Protein AF-A0A3D3ST29-F1 (afdb_monomer)

Radius of gyration: 18.79 Å; Cα contacts (8 Å, |Δi|>4): 572; chains: 1; bounding box: 43×57×50 Å

Mean predicted aligned error: 3.45 Å

Secondary structure (DSSP, 8-state):
-HHHHHHHHHHHHHHHH-HHHH--GGGSPPPPSSPEEEEEESTTHHHHHHHHHHHS-TTS-EEEEEEEETT-----SSSEEEEE-SSS--HHHHHHHHHHHHHHHT--TTSEEEEEEETTHHHHT--BPTT--HHHHHHHHHHHHHHT--HHHHHHHHHHHBSSTTTHHHHH-SS-EEEEEE--STT--GGGGGG-TTS-----HHHHHHHHHHTT----HHHHHHHHHHHTTSSPPPPPTT-GGGTTEEEEEEE-HHHHHHHHTT-

Nearest PDB structures (foldseek):
  1x3l-assembly1_A  TM=8.985E-01  e=1.312E-27  Pyrococcus horikoshii OT3
  2b8n-assembly2_B  TM=9.178E-01  e=7.542E-25  Thermotoga maritima MSB8
  7lrn-assembly1_A  TM=6.036E-01  e=3.091E-02  Acinetobacter baumannii
  6k2l-assembly1_B  TM=5.809E-01  e=6.093E-02  Aeromonas hydrophila
  6k2l-assembly1_A  TM=5.834E-01  e=1.277E-01  Aeromonas hydrophila

Sequence (267 aa):
MYEGLLNQAYKAAIAAADPLQCLGPQHLPARPKGRTLVVGAGKAAASMALAVERLWPKDAPLEGLVITRYAHGLPLTRLQCMEAGHPVPDEAGQKAAQTIAQRVAELTPDDQLLVLVSGGGSSLLTLPAPGLSMDDLRAVTQQLLRSGAPIQDMNIVRRHLSRLQGGQLALMSKAPVRTLVISDVVGDQACDIASGPCDPDPSSFEDARAVLARWNVEPPRAVAERLELGCKGAIAETPKPGDPRLAHATTLMLATAKASLDEACRI

Structure (mmCIF, N/CA/C/O backbone):
data_AF-A0A3D3ST29-F1
#
_entry.id   AF-A0A3D3ST29-F1
#
loop_
_atom_site.group_PDB
_atom_site.id
_atom_site.type_symbol
_atom_site.label_atom_id
_atom_site.label_alt_id
_atom_site.label_comp_id
_atom_site.label_asym_id
_atom_site.label_entity_id
_atom_site.label_seq_id
_atom_site.pdbx_PDB_ins_code
_atom_site.Cartn_x
_atom_site.Cartn_y
_atom_site.Cartn_z
_atom_site.occupancy
_atom_site.B_iso_or_equiv
_atom_site.auth_seq_id
_atom_site.auth_comp_id
_atom_site.auth_asym_id
_atom_site.auth_atom_id
_atom_site.pdbx_PDB_model_num
ATOM 1 N N . MET A 1 1 ? -18.592 39.917 4.896 1.00 66.50 1 MET A N 1
ATOM 2 C CA . MET A 1 1 ? -19.721 38.986 4.659 1.00 66.50 1 MET A CA 1
ATOM 3 C C . MET A 1 1 ? -19.251 37.729 3.924 1.00 66.50 1 MET A C 1
ATOM 5 O O . MET A 1 1 ? -19.423 36.653 4.473 1.00 66.50 1 MET A O 1
ATOM 9 N N . 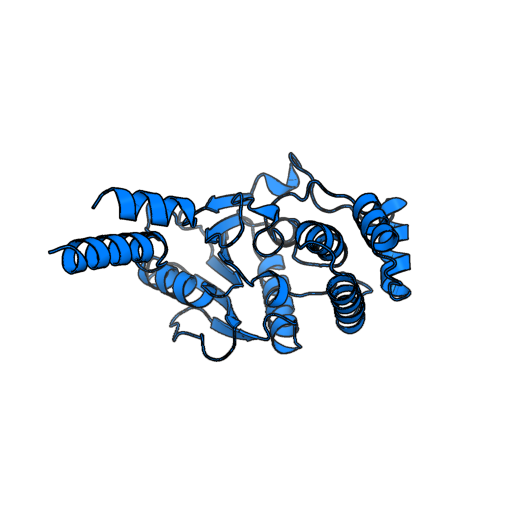TYR A 1 2 ? -18.565 37.844 2.779 1.00 84.81 2 TYR A N 1
ATOM 10 C CA . TYR A 1 2 ? -18.046 36.685 2.024 1.00 84.81 2 TYR A CA 1
ATOM 11 C C . TYR A 1 2 ? -16.935 35.885 2.724 1.00 84.81 2 TYR A C 1
ATOM 13 O O . TYR A 1 2 ? -16.873 34.672 2.578 1.00 84.81 2 TYR A O 1
ATOM 21 N N . GLU A 1 3 ? -16.093 36.531 3.534 1.00 92.50 3 GLU A N 1
ATOM 22 C CA . GLU A 1 3 ? -15.009 35.850 4.260 1.00 92.50 3 GLU A CA 1
ATOM 23 C C . GLU A 1 3 ? -15.516 34.776 5.239 1.00 92.50 3 GLU A C 1
ATOM 25 O O . GLU A 1 3 ? -14.921 33.708 5.352 1.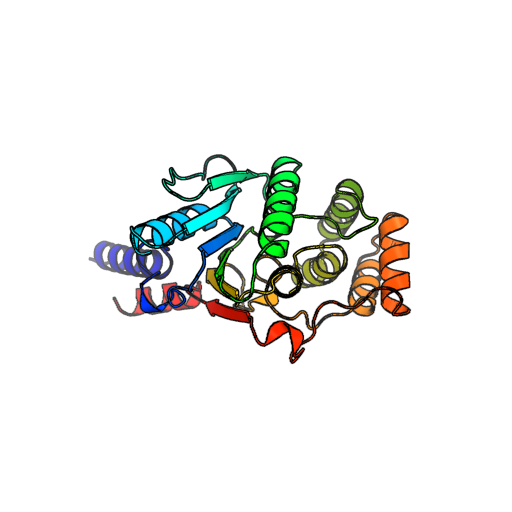00 92.50 3 GLU A O 1
ATOM 30 N N . GLY A 1 4 ? -16.638 35.028 5.923 1.00 93.94 4 GLY A N 1
ATOM 31 C CA . GLY A 1 4 ? -17.236 34.056 6.843 1.00 93.94 4 GLY A CA 1
ATOM 32 C C . GLY A 1 4 ? -17.722 32.806 6.113 1.00 93.94 4 GLY A C 1
ATOM 33 O O . GLY A 1 4 ? -17.415 31.694 6.538 1.00 93.94 4 GLY A O 1
ATOM 34 N N . LEU A 1 5 ? -18.401 33.007 4.980 1.00 93.94 5 LEU A N 1
ATOM 35 C CA . LEU A 1 5 ? -18.879 31.935 4.109 1.00 93.94 5 LEU A CA 1
ATOM 36 C C . LEU A 1 5 ? -17.716 31.090 3.567 1.00 93.94 5 LEU A C 1
ATOM 38 O O . LEU A 1 5 ? -17.711 29.873 3.723 1.00 93.94 5 LEU A O 1
ATOM 42 N N . LEU A 1 6 ? -16.682 31.734 3.013 1.00 95.25 6 LEU A N 1
ATOM 43 C CA . LEU A 1 6 ? -15.506 31.039 2.474 1.00 95.25 6 LEU A CA 1
ATOM 44 C C . LEU A 1 6 ? -14.754 30.246 3.550 1.00 95.25 6 LEU A C 1
ATOM 46 O O . LEU A 1 6 ? -14.337 29.117 3.305 1.00 95.25 6 LEU A O 1
ATOM 50 N N . ASN A 1 7 ? -14.615 30.800 4.757 1.00 96.06 7 ASN A N 1
ATOM 51 C CA . ASN A 1 7 ? -13.978 30.099 5.870 1.00 96.06 7 ASN A CA 1
ATOM 52 C C . ASN A 1 7 ? -14.787 28.885 6.347 1.00 96.06 7 ASN A C 1
ATOM 54 O O . ASN A 1 7 ? -14.198 27.879 6.740 1.00 96.06 7 ASN A O 1
ATOM 58 N N . GLN A 1 8 ? -16.120 28.964 6.340 1.00 96.00 8 GLN A N 1
ATOM 59 C CA . GLN A 1 8 ? -16.980 27.830 6.684 1.00 96.00 8 GLN A CA 1
ATOM 60 C C . GLN A 1 8 ? -16.904 26.732 5.618 1.00 96.00 8 GLN A C 1
ATOM 62 O O . GLN A 1 8 ? -16.659 25.579 5.970 1.00 96.00 8 GLN A O 1
ATOM 67 N N . ALA A 1 9 ? -16.994 27.097 4.336 1.00 95.75 9 ALA A N 1
ATOM 68 C CA . ALA A 1 9 ? -16.831 26.175 3.212 1.00 95.75 9 ALA A CA 1
ATOM 69 C C . ALA A 1 9 ? -15.462 25.474 3.242 1.00 95.75 9 ALA A C 1
ATOM 71 O O . ALA A 1 9 ? -15.382 24.250 3.147 1.00 95.75 9 ALA A O 1
ATOM 72 N N . TYR A 1 10 ? -14.383 26.226 3.479 1.00 95.38 10 TYR A N 1
ATOM 73 C CA . TYR A 1 10 ? -13.038 25.671 3.644 1.00 95.38 10 TYR A CA 1
ATOM 74 C C . TYR A 1 10 ? -12.962 24.659 4.796 1.00 95.38 10 TYR A C 1
ATOM 76 O O . TYR A 1 10 ? -12.455 23.552 4.618 1.00 95.38 10 TYR A O 1
ATOM 84 N N . LYS A 1 11 ? -13.493 25.001 5.977 1.00 96.25 11 LYS A N 1
ATOM 85 C CA . LYS A 1 11 ? -13.500 24.090 7.133 1.00 96.25 11 LYS A CA 1
ATOM 86 C C . LYS A 1 11 ? -14.296 22.815 6.858 1.00 96.25 11 LYS A C 1
ATOM 88 O O . LYS A 1 11 ? -13.837 21.749 7.254 1.00 96.25 11 LYS A O 1
ATOM 93 N N . ALA A 1 12 ? -15.433 22.916 6.171 1.00 95.62 12 ALA A N 1
ATOM 94 C CA . ALA A 1 12 ? -16.236 21.761 5.777 1.00 95.62 12 ALA A CA 1
ATOM 95 C C . ALA A 1 12 ? -15.465 20.830 4.825 1.00 95.62 12 ALA A C 1
ATOM 97 O O . ALA A 1 12 ? -15.391 19.628 5.077 1.00 95.62 12 ALA A O 1
ATOM 98 N N . ALA A 1 13 ? -14.794 21.382 3.806 1.00 95.06 13 ALA A N 1
ATOM 99 C CA . ALA A 1 13 ? -13.948 20.601 2.900 1.00 95.06 13 ALA A CA 1
ATOM 100 C C . ALA A 1 13 ? -12.807 19.871 3.622 1.00 95.06 13 ALA A C 1
ATOM 102 O O . ALA A 1 13 ? -12.542 18.701 3.333 1.00 95.06 13 ALA A O 1
ATOM 103 N N . ILE A 1 14 ? -12.132 20.549 4.559 1.00 94.38 14 ILE A N 1
ATOM 104 C CA . ILE A 1 14 ? -11.052 19.947 5.349 1.00 94.38 14 ILE A CA 1
ATOM 105 C C . ILE A 1 14 ? -11.597 18.858 6.276 1.00 94.38 14 ILE A C 1
ATOM 107 O O . ILE A 1 14 ? -11.029 17.772 6.316 1.00 94.38 14 ILE A O 1
ATOM 111 N N . ALA A 1 15 ? -12.709 19.104 6.974 1.00 94.50 15 ALA A N 1
ATOM 112 C CA . ALA A 1 15 ? -13.345 18.120 7.853 1.00 94.50 15 ALA A CA 1
ATOM 113 C C . ALA A 1 15 ? -13.733 16.832 7.107 1.00 94.50 15 ALA A C 1
ATOM 115 O O . ALA A 1 15 ? -13.558 15.736 7.636 1.00 94.50 15 ALA A O 1
ATOM 116 N N . ALA A 1 16 ? -14.182 16.954 5.856 1.00 94.12 16 ALA A N 1
ATOM 117 C CA . ALA A 1 16 ? -14.531 15.818 5.004 1.00 94.12 16 ALA A CA 1
ATOM 118 C C . ALA A 1 16 ? -13.336 14.905 4.662 1.00 94.12 16 ALA A C 1
ATOM 120 O O . ALA A 1 16 ? -13.529 13.727 4.364 1.00 94.12 16 ALA A O 1
ATOM 121 N N . ALA A 1 17 ? -12.106 15.430 4.706 1.00 93.81 17 ALA A N 1
ATOM 122 C CA . ALA A 1 17 ? -10.884 14.693 4.379 1.00 93.81 17 ALA A CA 1
ATOM 123 C C . ALA A 1 17 ? -9.941 14.465 5.571 1.00 93.81 17 ALA A C 1
ATOM 125 O O . ALA A 1 17 ? -8.960 13.732 5.435 1.00 93.81 17 ALA A O 1
ATOM 126 N N . ASP A 1 18 ? -10.212 15.067 6.730 1.00 95.56 18 ASP A N 1
ATOM 127 C CA . ASP A 1 18 ? -9.444 14.857 7.955 1.00 95.56 18 ASP A CA 1
ATOM 128 C C . ASP A 1 18 ? -9.752 13.464 8.531 1.00 95.56 18 ASP A C 1
A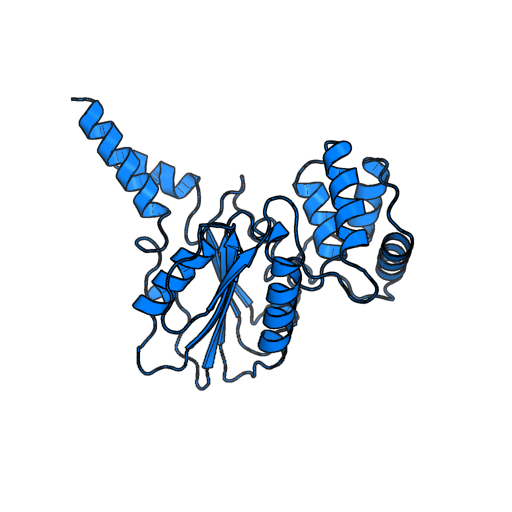TOM 130 O O . ASP A 1 18 ? -10.884 13.231 8.968 1.00 95.56 18 ASP A O 1
ATOM 134 N N . PRO A 1 19 ? -8.772 12.537 8.605 1.00 95.62 19 PRO A N 1
ATOM 135 C CA . PRO A 1 19 ? -9.000 11.193 9.131 1.00 95.62 19 PRO A CA 1
ATOM 136 C C . PRO A 1 19 ? -9.580 11.168 10.544 1.00 95.62 19 PRO A C 1
ATOM 138 O O . PRO A 1 19 ? -10.277 10.222 10.895 1.00 95.62 19 PRO A O 1
ATOM 141 N N . LEU A 1 20 ? -9.304 12.187 11.366 1.00 96.38 20 LEU A N 1
ATOM 142 C CA . LEU A 1 20 ? -9.837 12.273 12.727 1.00 96.38 20 LEU A CA 1
ATOM 143 C C . LEU A 1 20 ? -11.323 12.655 12.772 1.00 96.38 20 LEU A C 1
ATOM 145 O O . LEU A 1 20 ? -11.932 12.540 13.835 1.00 96.38 20 LEU A O 1
ATOM 149 N N . GLN A 1 21 ? -11.889 13.113 11.655 1.00 96.00 21 GLN A N 1
ATOM 150 C CA . GLN A 1 21 ? -13.282 13.540 11.536 1.00 96.00 21 GLN A CA 1
ATOM 151 C C . GLN A 1 21 ? -14.087 12.624 10.609 1.00 96.00 21 GLN A C 1
ATOM 153 O O . GLN A 1 21 ? -15.222 12.282 10.933 1.00 96.00 21 GLN A O 1
ATOM 158 N N . CYS A 1 22 ? -13.512 12.193 9.481 1.00 95.06 22 CYS A N 1
ATOM 159 C CA . CYS A 1 22 ? -14.219 11.379 8.491 1.00 95.06 22 CYS A CA 1
ATOM 160 C C . CYS A 1 22 ? -14.180 9.869 8.786 1.00 95.06 22 CYS A C 1
ATOM 162 O O . CYS A 1 22 ? -15.052 9.123 8.333 1.00 95.06 22 CYS A O 1
ATOM 164 N N . LEU A 1 23 ? -13.201 9.381 9.560 1.00 96.81 23 LEU A N 1
ATOM 165 C CA . LEU A 1 23 ? -13.132 7.973 9.950 1.00 96.81 23 LEU A CA 1
ATOM 166 C C . LEU A 1 23 ? -14.031 7.735 11.172 1.00 96.81 23 LEU A C 1
ATOM 168 O O . LEU A 1 23 ? -13.812 8.314 12.231 1.00 96.81 23 LEU A O 1
ATOM 172 N N . GLY A 1 24 ? -15.034 6.863 11.032 1.00 96.31 24 GLY A N 1
ATOM 173 C CA . GLY A 1 24 ? -15.946 6.469 12.108 1.00 96.31 24 GLY A CA 1
ATOM 174 C C . GLY A 1 24 ? -15.974 4.952 12.339 1.00 96.31 24 GLY A C 1
ATOM 175 O O . GLY A 1 24 ? -15.447 4.196 11.515 1.00 96.31 24 GLY A O 1
ATOM 176 N N . PRO A 1 25 ? -16.606 4.476 13.432 1.00 94.94 25 PRO A N 1
ATOM 177 C CA . PRO A 1 25 ? -16.679 3.051 13.770 1.00 94.94 25 PRO A CA 1
ATOM 178 C C . PRO A 1 25 ? -17.261 2.175 12.656 1.00 94.94 25 PRO A C 1
ATOM 180 O O . PRO A 1 25 ? -16.826 1.044 12.475 1.00 94.94 25 PRO A O 1
ATOM 183 N N . GLN A 1 26 ? -18.202 2.704 11.872 1.00 94.94 26 GLN A N 1
ATOM 184 C CA . GLN A 1 26 ? -18.839 2.003 10.756 1.00 94.94 26 GLN A CA 1
ATOM 185 C C . GLN A 1 26 ? -17.887 1.687 9.590 1.00 94.94 26 GLN A C 1
ATOM 187 O O . GLN A 1 26 ? -18.201 0.840 8.758 1.00 94.94 26 GLN A O 1
ATOM 192 N N . HIS A 1 27 ? -16.741 2.369 9.507 1.00 96.81 27 HIS A N 1
ATOM 193 C CA . HIS A 1 27 ? -15.725 2.119 8.480 1.00 96.81 27 HIS A CA 1
ATOM 194 C C . HIS A 1 27 ? -14.739 1.019 8.894 1.00 96.81 27 HIS A C 1
ATOM 196 O O . HIS A 1 27 ? -14.039 0.462 8.047 1.00 96.81 27 HIS A O 1
ATOM 202 N N . LEU A 1 28 ? -14.663 0.710 10.190 1.00 97.06 28 LEU A N 1
ATOM 203 C CA . LEU A 1 28 ? -13.746 -0.283 10.729 1.00 97.06 28 LEU A CA 1
ATOM 204 C C . LEU A 1 28 ? -14.306 -1.702 10.544 1.00 97.06 28 LEU A C 1
ATOM 206 O O . LEU A 1 28 ? -15.522 -1.902 10.579 1.00 97.06 28 LEU A O 1
ATOM 210 N N . PRO A 1 29 ? -13.440 -2.711 10.342 1.00 95.31 29 PRO A N 1
ATOM 211 C CA . PRO A 1 29 ? -13.884 -4.097 10.332 1.00 95.31 29 PRO A CA 1
ATOM 212 C C . PRO A 1 29 ? -14.412 -4.501 11.715 1.00 95.31 29 PRO A C 1
ATOM 214 O O . PRO A 1 29 ? -14.047 -3.917 12.738 1.00 95.31 29 PRO A O 1
ATOM 217 N N . ALA A 1 30 ? -15.246 -5.541 11.750 1.00 93.06 30 ALA A N 1
ATOM 218 C CA . ALA A 1 30 ? -15.644 -6.151 13.010 1.00 93.06 30 ALA A CA 1
ATOM 219 C C . ALA A 1 30 ? -14.414 -6.692 13.756 1.00 93.06 30 ALA A C 1
ATOM 221 O O . ALA A 1 30 ? -13.425 -7.098 13.142 1.00 93.06 30 ALA A O 1
ATOM 222 N N . ARG A 1 31 ? -14.490 -6.723 15.090 1.00 94.06 31 ARG A N 1
ATOM 223 C CA . ARG A 1 31 ? -13.433 -7.301 15.924 1.00 94.06 31 ARG A CA 1
ATOM 224 C C . ARG A 1 31 ? -13.224 -8.778 15.537 1.00 94.06 31 ARG A C 1
ATOM 226 O O . ARG A 1 31 ? -14.186 -9.546 15.628 1.00 94.06 31 ARG A O 1
ATOM 233 N N . PRO A 1 32 ? -12.003 -9.185 15.146 1.00 96.56 32 PRO A N 1
ATOM 234 C CA . PRO A 1 32 ? -11.701 -10.582 14.860 1.00 96.56 32 PRO A CA 1
ATOM 235 C C . PRO A 1 32 ? -11.561 -11.390 16.161 1.00 96.56 32 PRO A C 1
ATOM 237 O O . PRO A 1 32 ? -11.542 -10.828 17.260 1.00 96.56 32 PRO A O 1
ATOM 240 N N . LYS A 1 33 ? -11.443 -12.718 16.053 1.00 96.69 33 LYS A N 1
ATOM 241 C CA . LYS A 1 33 ? -11.158 -13.574 17.220 1.00 96.69 33 LYS A CA 1
ATOM 242 C C . LYS A 1 33 ? -9.733 -13.362 17.735 1.00 96.69 33 LYS A C 1
ATOM 244 O O . LYS A 1 33 ? -9.515 -13.352 18.943 1.00 96.69 33 LYS A O 1
ATOM 249 N N . GLY A 1 34 ? -8.793 -13.220 16.806 1.00 97.06 34 GLY A N 1
ATOM 250 C CA . GLY A 1 34 ? -7.381 -12.958 17.038 1.00 97.06 34 GLY A CA 1
ATOM 251 C C . GLY A 1 34 ? -7.074 -11.465 17.118 1.00 97.06 34 GLY A C 1
ATOM 252 O O . GLY A 1 34 ? -7.804 -10.685 17.738 1.00 97.06 34 GLY A O 1
ATOM 253 N N . ARG A 1 35 ? -5.964 -11.057 16.499 1.00 97.69 35 ARG A N 1
ATOM 254 C CA . ARG A 1 35 ? -5.484 -9.667 16.524 1.00 97.69 35 ARG A CA 1
ATOM 255 C C . ARG A 1 35 ? -5.896 -8.893 15.281 1.00 97.69 35 ARG A C 1
ATOM 257 O O . ARG A 1 35 ? -6.118 -9.460 14.216 1.00 97.69 35 ARG A O 1
ATOM 264 N N . THR A 1 36 ? -5.947 -7.570 15.404 1.00 98.62 36 THR A N 1
ATOM 265 C CA . THR A 1 36 ? -5.964 -6.680 14.237 1.00 98.62 36 THR A CA 1
ATOM 266 C C . THR A 1 36 ? -4.572 -6.118 14.006 1.00 98.62 36 THR A C 1
ATOM 268 O O . THR A 1 36 ? -4.033 -5.425 14.870 1.00 98.62 36 THR A O 1
ATOM 271 N N . LEU A 1 37 ? -4.002 -6.421 12.841 1.00 98.81 37 LEU A N 1
ATOM 272 C CA . LEU A 1 37 ? -2.754 -5.834 12.373 1.00 98.81 37 LEU A CA 1
ATOM 273 C C . LEU A 1 37 ? -3.078 -4.626 11.493 1.00 98.81 37 LEU A C 1
ATOM 275 O O . LEU A 1 37 ? -3.684 -4.770 10.431 1.00 98.81 37 LEU A O 1
ATOM 279 N N . VAL A 1 38 ? -2.656 -3.440 11.926 1.00 98.81 38 VAL A N 1
ATOM 280 C CA . VAL A 1 38 ? -2.789 -2.199 11.159 1.00 98.81 38 VAL A CA 1
ATOM 281 C C . VAL A 1 38 ? -1.493 -1.932 10.409 1.00 98.81 38 VAL A C 1
ATOM 283 O O . VAL A 1 38 ? -0.435 -1.768 11.014 1.00 98.81 38 VAL A O 1
ATOM 286 N N . VAL A 1 39 ? -1.556 -1.857 9.088 1.00 98.81 39 VAL A N 1
ATOM 287 C CA . VAL A 1 39 ? -0.412 -1.453 8.262 1.00 98.81 39 VAL A CA 1
ATOM 288 C C . VAL A 1 39 ? -0.819 -0.319 7.351 1.00 98.81 39 VAL A C 1
ATOM 290 O O . VAL A 1 39 ? -2.001 -0.123 7.093 1.00 98.81 39 VAL A O 1
ATOM 293 N N . GLY A 1 40 ? 0.128 0.457 6.847 1.00 97.19 40 GLY A N 1
ATOM 294 C CA . GLY A 1 40 ? -0.252 1.536 5.952 1.00 97.19 40 GLY A CA 1
ATOM 295 C C . GLY A 1 40 ? 0.891 2.413 5.514 1.00 97.19 40 GLY A C 1
ATOM 296 O O . GLY A 1 40 ? 1.962 2.413 6.120 1.00 97.19 40 GLY A O 1
ATOM 297 N N . ALA A 1 41 ? 0.650 3.172 4.456 1.00 98.06 41 ALA A N 1
ATOM 298 C CA . ALA A 1 41 ? 1.619 4.115 3.938 1.00 98.06 41 ALA A CA 1
ATOM 299 C C . ALA A 1 41 ? 0.943 5.288 3.232 1.00 98.06 41 ALA A C 1
ATOM 301 O O . ALA A 1 41 ? -0.022 5.119 2.485 1.00 98.06 41 ALA A O 1
ATOM 302 N N . GLY A 1 42 ? 1.497 6.478 3.442 1.00 96.81 42 GLY A N 1
ATOM 303 C CA . GLY A 1 42 ? 1.025 7.702 2.808 1.00 96.81 42 GLY A CA 1
ATOM 304 C C . GLY A 1 42 ? 1.154 8.923 3.711 1.00 96.81 42 GLY A C 1
ATOM 305 O O . GLY A 1 42 ? 1.399 8.814 4.911 1.00 96.81 42 GLY A O 1
ATOM 306 N N . LYS A 1 43 ? 0.956 10.109 3.128 1.00 95.75 43 LYS A N 1
ATOM 307 C CA . LYS A 1 43 ? 1.005 11.404 3.828 1.00 95.75 43 LYS A CA 1
ATOM 308 C C . LYS A 1 43 ? 0.050 11.477 5.030 1.00 95.75 43 LYS A C 1
ATOM 310 O O . LYS A 1 43 ? 0.368 12.153 6.001 1.00 95.75 43 LYS A O 1
ATOM 315 N N . ALA A 1 44 ? -1.097 10.797 4.963 1.00 96.69 44 ALA A N 1
ATOM 316 C CA . ALA A 1 44 ? -2.109 10.759 6.018 1.00 96.69 44 ALA A CA 1
ATOM 317 C C . ALA A 1 44 ? -2.058 9.473 6.862 1.00 96.69 44 ALA A C 1
ATOM 319 O O . ALA A 1 44 ? -2.868 9.307 7.768 1.00 96.69 44 ALA A O 1
ATOM 320 N N . ALA A 1 45 ? -1.117 8.554 6.612 1.00 97.75 45 ALA A N 1
ATOM 321 C CA . ALA A 1 45 ? -1.111 7.253 7.283 1.00 97.75 45 ALA A CA 1
ATOM 322 C C . ALA A 1 45 ? -0.977 7.376 8.812 1.00 97.75 45 ALA A C 1
ATOM 324 O O . ALA A 1 45 ? -1.635 6.640 9.544 1.00 97.75 45 ALA A O 1
ATOM 325 N N . ALA A 1 46 ? -0.193 8.345 9.298 1.00 98.19 46 ALA A N 1
ATOM 326 C CA . ALA A 1 46 ? -0.046 8.610 10.729 1.00 98.19 46 ALA A CA 1
ATOM 327 C C . ALA A 1 46 ? -1.356 9.097 11.381 1.00 98.19 46 ALA A C 1
ATOM 329 O O . ALA A 1 46 ? -1.736 8.605 12.442 1.00 98.19 46 ALA A O 1
ATOM 330 N N . SER A 1 47 ? -2.079 10.032 10.753 1.00 98.19 47 SER A N 1
ATOM 331 C CA . SER A 1 47 ? -3.354 10.541 11.284 1.00 98.19 47 SER A CA 1
ATOM 332 C C . SER A 1 47 ? -4.487 9.526 11.147 1.00 98.19 47 SER A C 1
ATOM 334 O O . SER A 1 47 ? -5.303 9.408 12.058 1.00 98.19 47 SER A O 1
ATOM 336 N N . MET A 1 48 ? -4.499 8.728 10.074 1.00 98.62 48 MET A N 1
ATOM 337 C CA . MET A 1 48 ? -5.402 7.581 9.941 1.00 98.62 48 MET A CA 1
ATOM 338 C C . MET A 1 48 ? -5.155 6.553 11.052 1.00 98.62 48 MET A C 1
ATOM 340 O O . MET A 1 48 ? -6.105 6.095 11.679 1.00 98.62 48 MET A O 1
ATOM 344 N N . ALA A 1 49 ? -3.893 6.227 11.350 1.00 98.69 49 ALA A N 1
ATOM 345 C CA . ALA A 1 49 ? -3.548 5.310 12.436 1.00 98.69 49 ALA A CA 1
ATOM 346 C C . ALA A 1 49 ? -3.989 5.845 13.804 1.00 98.69 49 ALA A C 1
ATOM 348 O O . ALA A 1 49 ? -4.558 5.103 14.602 1.00 98.69 49 ALA A O 1
ATOM 349 N N . LEU A 1 50 ? -3.805 7.145 14.053 1.00 98.56 50 LEU A N 1
ATOM 350 C CA . LEU A 1 50 ? -4.283 7.794 15.273 1.00 98.56 50 LEU A CA 1
ATOM 351 C C . LEU A 1 50 ? -5.815 7.731 15.399 1.00 98.56 50 LEU A C 1
ATOM 353 O O . LEU A 1 50 ? -6.331 7.484 16.489 1.00 98.56 50 LEU A O 1
ATOM 357 N N . ALA A 1 51 ? -6.550 7.930 14.300 1.00 98.38 51 ALA A N 1
ATOM 358 C CA . ALA A 1 51 ? -8.004 7.773 14.281 1.00 98.38 51 ALA A CA 1
ATOM 359 C C . ALA A 1 51 ? -8.413 6.333 14.628 1.00 98.38 51 ALA A C 1
ATOM 361 O O . ALA A 1 51 ? -9.280 6.123 15.476 1.00 98.38 51 ALA A O 1
ATOM 362 N N . VAL A 1 52 ? -7.733 5.341 14.040 1.00 98.44 52 VAL A N 1
ATOM 363 C CA . VAL A 1 52 ? -7.951 3.922 14.352 1.00 98.44 52 VAL A CA 1
ATOM 364 C C . VAL A 1 52 ? -7.706 3.641 15.834 1.00 98.44 52 VAL A C 1
ATOM 366 O O . VAL A 1 52 ? -8.562 3.029 16.460 1.00 98.44 52 VAL A O 1
ATOM 369 N N . GLU A 1 53 ? -6.615 4.120 16.441 1.00 97.62 53 GLU A N 1
ATOM 370 C CA . GLU A 1 53 ? -6.363 3.902 17.877 1.00 97.62 53 GLU A CA 1
ATOM 371 C C . GLU A 1 53 ? -7.471 4.447 18.780 1.00 97.62 53 GLU A C 1
ATOM 373 O O . GLU A 1 53 ? -7.803 3.821 19.788 1.00 97.62 53 GLU A O 1
ATOM 378 N N . ARG A 1 54 ? -8.035 5.610 18.429 1.00 97.19 54 ARG A N 1
ATOM 379 C CA . ARG A 1 54 ? -9.108 6.256 19.198 1.00 97.19 54 ARG A CA 1
ATOM 380 C C . ARG A 1 54 ? -10.426 5.495 19.118 1.00 97.19 54 ARG A C 1
ATOM 382 O O . ARG A 1 54 ? -11.190 5.509 20.080 1.00 97.19 54 ARG A O 1
ATOM 389 N N . LEU A 1 55 ? -10.694 4.877 17.972 1.00 97.50 55 LEU A N 1
ATOM 390 C CA . LEU A 1 55 ? -11.960 4.211 17.678 1.00 97.50 55 LEU A CA 1
ATOM 391 C C . LEU A 1 55 ? -11.927 2.711 17.981 1.00 97.50 55 LEU A C 1
ATOM 393 O O . LEU A 1 55 ? -12.971 2.122 18.257 1.00 97.50 55 LEU A O 1
ATOM 397 N N . TRP A 1 56 ? -10.750 2.084 17.934 1.00 97.62 56 TRP A N 1
ATOM 398 C CA . TRP A 1 56 ? -10.612 0.655 18.177 1.00 97.62 56 TRP A CA 1
ATOM 399 C C . TRP A 1 56 ? -10.841 0.325 19.659 1.00 97.62 56 TRP A C 1
ATOM 401 O O . TRP A 1 56 ? -10.291 1.015 20.525 1.00 97.62 56 TRP A O 1
ATOM 411 N N . PRO A 1 57 ? -11.585 -0.750 19.992 1.00 95.25 57 PRO A N 1
ATOM 412 C CA . PRO A 1 57 ? -11.816 -1.131 21.381 1.00 95.25 57 PRO A CA 1
ATOM 413 C C . PRO A 1 57 ? -10.508 -1.257 22.175 1.00 95.25 57 PRO A C 1
ATOM 415 O O . PRO A 1 57 ? -9.504 -1.800 21.692 1.00 95.25 57 PRO A O 1
ATOM 418 N N . LYS A 1 58 ? -10.504 -0.723 23.402 1.00 93.31 58 LYS A N 1
ATOM 419 C CA . LYS A 1 58 ? -9.301 -0.654 24.253 1.00 93.31 58 LYS A CA 1
ATOM 420 C C . LYS A 1 58 ? -8.814 -2.033 24.702 1.00 93.31 58 LYS A C 1
ATOM 422 O O . LYS A 1 58 ? -7.624 -2.211 24.921 1.00 93.31 58 LYS A O 1
ATOM 427 N N . ASP A 1 59 ? -9.728 -2.990 24.818 1.00 93.56 59 ASP A N 1
ATOM 428 C CA . ASP A 1 59 ? -9.500 -4.367 25.261 1.00 93.56 59 ASP A CA 1
ATOM 429 C C . ASP A 1 59 ? -9.241 -5.352 24.104 1.00 93.56 59 ASP A C 1
ATOM 431 O O . ASP A 1 59 ? -8.881 -6.505 24.338 1.00 93.56 59 ASP A O 1
ATOM 435 N N . ALA A 1 60 ? -9.434 -4.933 22.849 1.00 95.25 60 ALA A N 1
ATOM 436 C CA . ALA A 1 60 ? -9.189 -5.778 21.681 1.00 95.25 60 ALA A CA 1
ATOM 437 C C . ALA A 1 60 ? -7.715 -5.699 21.252 1.00 95.25 60 ALA A C 1
ATOM 439 O O . ALA A 1 60 ? -7.212 -4.585 21.149 1.00 95.25 60 ALA A O 1
ATOM 440 N N . PRO A 1 61 ? -7.018 -6.806 20.933 1.00 96.88 61 PRO A N 1
ATOM 441 C CA . PRO A 1 61 ? -5.630 -6.746 20.476 1.00 96.88 61 PRO A CA 1
ATOM 442 C C . PRO A 1 61 ? -5.482 -5.925 19.185 1.00 96.88 61 PRO A C 1
ATOM 444 O O . PRO A 1 61 ? -6.172 -6.168 18.192 1.00 96.88 61 PRO A O 1
ATOM 447 N N . LEU A 1 62 ? -4.572 -4.952 19.216 1.00 98.12 62 LEU A N 1
ATOM 448 C CA . LEU A 1 62 ? -4.251 -4.064 18.102 1.00 98.12 62 LEU A CA 1
ATOM 449 C C . LEU A 1 62 ? -2.746 -3.843 18.097 1.00 98.12 62 LEU A C 1
ATOM 451 O O . LEU A 1 62 ? -2.183 -3.429 19.110 1.00 98.12 62 LEU A O 1
ATOM 455 N N . GLU A 1 63 ? -2.124 -4.086 16.959 1.00 97.94 63 GLU A N 1
ATOM 456 C CA . GLU A 1 63 ? -0.710 -3.825 16.728 1.00 97.94 63 GLU A CA 1
ATOM 457 C C . GLU A 1 63 ? -0.518 -3.393 15.281 1.00 97.94 63 GLU A C 1
ATOM 459 O O . GLU A 1 63 ? -1.414 -3.549 14.450 1.00 97.94 63 GLU A O 1
ATOM 464 N N . GLY A 1 64 ? 0.642 -2.841 14.949 1.00 98.06 64 GLY A N 1
ATOM 465 C CA . GLY A 1 64 ? 0.845 -2.399 13.584 1.00 98.06 64 GLY A CA 1
ATOM 466 C C . GLY A 1 64 ? 1.998 -1.453 13.370 1.00 98.06 64 GLY A C 1
ATOM 467 O O . GLY A 1 64 ? 2.703 -1.073 14.306 1.00 98.06 64 GLY A O 1
ATOM 468 N N . LEU A 1 65 ? 2.173 -1.101 12.104 1.00 98.50 65 LEU A N 1
ATOM 469 C CA . LEU A 1 65 ? 3.200 -0.198 11.622 1.00 98.50 65 LEU A CA 1
ATOM 470 C C . LEU A 1 65 ? 2.670 0.583 10.419 1.00 98.50 65 LEU A C 1
ATOM 472 O O . LEU A 1 65 ? 2.336 -0.006 9.392 1.00 98.50 65 LEU A O 1
ATOM 476 N N . VAL A 1 66 ? 2.652 1.908 10.528 1.00 98.62 66 VAL A N 1
ATOM 477 C CA . VAL A 1 66 ? 2.377 2.809 9.406 1.00 98.62 66 VAL A CA 1
ATOM 478 C C . VAL A 1 66 ? 3.611 3.617 9.027 1.00 98.62 66 VAL A C 1
ATOM 480 O O . VAL A 1 66 ? 4.457 3.911 9.871 1.00 98.62 66 VAL A O 1
ATOM 483 N N . ILE A 1 67 ? 3.699 3.985 7.750 1.00 98.44 67 ILE A N 1
ATOM 484 C CA . ILE A 1 67 ? 4.806 4.754 7.182 1.00 98.44 67 ILE A CA 1
ATOM 485 C C . ILE A 1 67 ? 4.277 6.098 6.678 1.00 98.44 67 ILE A C 1
ATOM 487 O O . ILE A 1 67 ? 3.396 6.151 5.818 1.00 98.44 67 ILE A O 1
ATOM 491 N N . THR A 1 68 ? 4.837 7.193 7.176 1.00 98.19 68 THR A N 1
ATOM 492 C CA . THR A 1 68 ? 4.575 8.549 6.674 1.00 98.19 68 THR A CA 1
ATOM 493 C C . THR A 1 68 ? 5.873 9.207 6.204 1.00 98.19 68 THR A C 1
ATOM 495 O O . THR A 1 68 ? 6.948 8.611 6.245 1.00 98.19 68 THR A O 1
ATOM 498 N N . ARG A 1 69 ? 5.785 10.433 5.695 1.00 96.94 69 ARG A N 1
ATOM 499 C CA . ARG A 1 69 ? 6.952 11.223 5.283 1.00 96.94 69 ARG A CA 1
ATOM 500 C C . ARG A 1 69 ? 7.662 11.840 6.495 1.00 96.94 69 ARG A C 1
ATOM 502 O O . ARG A 1 69 ? 7.024 12.080 7.514 1.00 96.94 69 ARG A O 1
ATOM 509 N N . TYR A 1 70 ? 8.953 12.142 6.370 1.00 96.88 70 TYR A N 1
ATOM 510 C CA . TYR A 1 70 ? 9.730 12.802 7.432 1.00 96.88 70 TYR A CA 1
ATOM 511 C C . TYR A 1 70 ? 9.057 14.057 8.002 1.00 96.88 70 TYR A C 1
ATOM 513 O O . TYR A 1 70 ? 8.456 14.840 7.257 1.00 96.88 70 TYR A O 1
ATOM 521 N N . ALA A 1 71 ? 9.190 14.246 9.318 1.00 96.44 71 ALA A N 1
ATOM 522 C CA . ALA A 1 71 ? 8.578 15.319 10.106 1.00 96.44 71 ALA A CA 1
ATOM 523 C C . ALA A 1 71 ? 7.033 15.348 10.091 1.00 96.44 71 ALA A C 1
ATOM 525 O O . ALA A 1 71 ? 6.431 16.398 10.313 1.00 96.44 71 ALA A O 1
ATOM 526 N N . HIS A 1 72 ? 6.387 14.217 9.796 1.00 96.88 72 HIS A N 1
ATOM 527 C CA . HIS A 1 72 ? 4.922 14.064 9.783 1.00 96.88 72 HIS A CA 1
ATOM 528 C C . HIS A 1 72 ? 4.432 12.891 10.636 1.00 96.88 72 HIS A C 1
ATOM 530 O O . HIS A 1 72 ? 3.246 12.551 10.604 1.00 96.88 72 HIS A O 1
ATOM 536 N N . GLY A 1 73 ? 5.331 12.258 11.385 1.00 96.44 73 GLY A N 1
ATOM 537 C CA . GLY A 1 73 ? 4.996 11.271 12.390 1.00 96.44 73 GLY A CA 1
ATOM 538 C C . GLY A 1 73 ? 4.089 11.861 13.463 1.00 96.44 73 GLY A C 1
ATOM 539 O O . GLY A 1 73 ? 4.161 13.043 13.801 1.00 96.44 73 GLY A O 1
ATOM 540 N N . LEU A 1 74 ? 3.225 11.009 14.006 1.00 97.25 74 LEU A N 1
ATOM 541 C CA . LEU A 1 74 ? 2.375 11.339 15.141 1.00 97.25 74 LEU A CA 1
ATOM 542 C C . LEU A 1 74 ? 2.665 10.373 16.291 1.00 97.25 74 LEU A C 1
ATOM 544 O O . LEU A 1 74 ? 3.005 9.214 16.039 1.00 97.25 74 LEU A O 1
ATOM 548 N N . PRO A 1 75 ? 2.522 10.823 17.549 1.00 96.25 75 PRO A N 1
ATOM 549 C CA . PRO A 1 75 ? 2.608 9.929 18.690 1.00 96.25 75 PRO A CA 1
ATOM 550 C C . PRO A 1 75 ? 1.427 8.951 18.656 1.00 96.25 75 PRO A C 1
ATOM 552 O O . PRO A 1 75 ? 0.266 9.360 18.694 1.00 96.25 75 PRO A O 1
ATOM 555 N N . LEU A 1 76 ? 1.748 7.661 18.584 1.00 97.56 76 LEU A N 1
ATOM 556 C CA . LEU A 1 76 ? 0.812 6.540 18.638 1.00 97.56 76 LEU A CA 1
ATOM 557 C C . LEU A 1 76 ? 1.099 5.723 19.905 1.00 97.56 76 LEU A C 1
ATOM 559 O O . LEU A 1 76 ? 2.234 5.678 20.380 1.00 97.56 76 LEU A O 1
ATOM 563 N N . THR A 1 77 ? 0.065 5.119 20.484 1.00 96.06 77 THR A N 1
ATOM 564 C CA . THR A 1 77 ? 0.133 4.440 21.792 1.00 96.06 77 THR A CA 1
ATOM 565 C C . THR A 1 77 ? 0.187 2.916 21.695 1.00 96.06 77 THR A C 1
ATOM 567 O O . THR A 1 77 ? 0.704 2.254 22.591 1.00 96.06 77 THR A O 1
ATOM 570 N N . ARG A 1 78 ? -0.353 2.354 20.615 1.00 96.88 78 ARG A N 1
ATOM 571 C CA . ARG A 1 78 ? -0.529 0.917 20.347 1.00 96.88 78 ARG A CA 1
ATOM 572 C C . ARG A 1 78 ? 0.120 0.510 19.022 1.00 96.88 78 ARG A C 1
ATOM 574 O O . ARG A 1 78 ? 0.546 -0.630 18.861 1.00 96.88 78 ARG A O 1
ATOM 581 N N . LEU A 1 79 ? 0.180 1.436 18.071 1.00 98.31 79 LEU A N 1
ATOM 582 C CA . LEU A 1 79 ? 0.745 1.279 16.739 1.00 98.31 79 LEU A CA 1
ATOM 583 C C . LEU A 1 79 ? 2.117 1.956 16.646 1.00 98.31 79 LEU A C 1
ATOM 585 O O . LEU A 1 79 ? 2.443 2.858 17.412 1.00 98.31 79 LEU A O 1
ATOM 589 N N . GLN A 1 80 ? 2.921 1.541 15.671 1.00 98.19 80 GLN A N 1
ATOM 590 C CA . GLN A 1 80 ? 4.196 2.182 15.353 1.00 98.19 80 GLN A CA 1
ATOM 591 C C . GLN A 1 80 ? 4.029 3.139 14.169 1.00 98.19 80 GLN A C 1
ATOM 593 O O . GLN A 1 80 ? 3.361 2.810 13.188 1.00 98.19 80 GLN A O 1
ATOM 598 N N . CYS A 1 81 ? 4.665 4.308 14.241 1.00 98.12 81 CYS A N 1
ATOM 599 C CA . CYS A 1 81 ? 4.762 5.253 13.131 1.00 98.12 81 CYS A CA 1
ATOM 600 C C . CYS A 1 81 ? 6.231 5.390 12.726 1.00 98.12 81 CYS A C 1
ATOM 602 O O . CYS A 1 81 ? 7.045 5.865 13.515 1.00 98.12 81 CYS A O 1
ATOM 604 N N . MET A 1 82 ? 6.565 4.978 11.506 1.00 97.75 82 MET A N 1
ATOM 605 C CA . MET A 1 82 ? 7.879 5.202 10.905 1.00 97.75 82 MET A CA 1
ATOM 606 C C . MET A 1 82 ? 7.809 6.321 9.872 1.00 97.75 82 MET A C 1
ATOM 608 O O . MET A 1 82 ? 6.772 6.559 9.250 1.00 97.75 82 MET A O 1
ATOM 612 N N . GLU A 1 83 ? 8.935 6.995 9.681 1.00 97.81 83 GLU A N 1
ATOM 613 C CA . GLU A 1 83 ? 9.094 8.025 8.665 1.00 97.81 83 GLU A CA 1
ATOM 614 C C . GLU A 1 83 ? 10.067 7.559 7.580 1.00 97.81 83 GLU A C 1
ATOM 616 O O . GLU A 1 83 ? 11.043 6.867 7.874 1.00 97.81 83 GLU A O 1
ATOM 621 N N . ALA A 1 84 ? 9.785 7.920 6.329 1.00 95.44 84 ALA A N 1
ATOM 622 C CA . ALA A 1 84 ? 10.590 7.541 5.173 1.00 95.44 84 ALA A CA 1
ATOM 623 C C . ALA A 1 84 ? 10.555 8.596 4.053 1.00 95.44 84 ALA A C 1
ATOM 625 O O . ALA A 1 84 ? 9.802 9.579 4.091 1.00 95.44 84 ALA A O 1
ATOM 626 N N . GLY A 1 85 ? 11.385 8.370 3.035 1.00 87.81 85 GLY A N 1
ATOM 627 C CA . GLY A 1 85 ? 11.566 9.243 1.881 1.00 87.81 85 GLY A CA 1
ATOM 628 C C . GLY A 1 85 ? 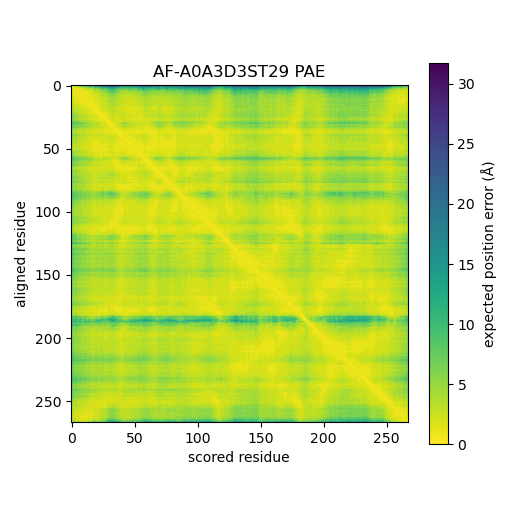10.350 9.328 0.951 1.00 87.81 85 GLY A C 1
ATOM 629 O O . GLY A 1 85 ? 9.753 8.333 0.532 1.00 87.81 85 GLY A O 1
ATOM 630 N N . HIS A 1 86 ? 10.000 10.558 0.578 1.00 87.25 86 HIS A N 1
ATOM 631 C CA . HIS A 1 86 ? 9.003 10.878 -0.443 1.00 87.25 86 HIS A CA 1
ATOM 632 C C . HIS A 1 86 ? 9.406 12.194 -1.136 1.00 87.25 86 HIS A C 1
ATOM 634 O O . HIS A 1 86 ? 9.711 13.159 -0.433 1.00 87.25 86 HIS A O 1
ATOM 640 N N . PRO A 1 87 ? 9.371 12.302 -2.481 1.00 79.81 87 PRO A N 1
ATOM 641 C CA . PRO A 1 87 ? 8.752 11.370 -3.435 1.00 79.81 87 PRO A CA 1
ATOM 642 C C . PRO A 1 87 ? 9.662 10.223 -3.905 1.00 79.81 87 PRO A C 1
ATOM 644 O O . PRO A 1 87 ? 9.189 9.314 -4.581 1.00 79.81 87 PRO A O 1
ATOM 647 N N . VAL A 1 88 ? 10.956 10.251 -3.572 1.00 80.88 88 VAL A N 1
ATOM 648 C CA . VAL A 1 88 ? 11.908 9.190 -3.933 1.00 80.88 88 VAL A CA 1
ATOM 649 C C . VAL A 1 88 ? 12.055 8.217 -2.754 1.00 80.88 88 VAL A C 1
ATOM 651 O O . VAL A 1 88 ? 12.328 8.688 -1.649 1.00 80.88 88 VAL A O 1
ATOM 654 N N . PRO A 1 89 ? 11.884 6.895 -2.960 1.00 84.56 89 PRO A N 1
ATOM 655 C CA . PRO A 1 89 ? 12.060 5.890 -1.912 1.00 84.56 89 PRO A CA 1
ATOM 656 C C . PRO A 1 89 ? 13.473 5.875 -1.322 1.00 84.56 89 PRO A C 1
ATOM 658 O O . PRO A 1 89 ? 14.457 6.072 -2.042 1.00 84.56 89 PRO A O 1
ATOM 661 N N . ASP A 1 90 ? 13.574 5.544 -0.037 1.00 86.81 90 ASP A N 1
ATOM 662 C CA . ASP A 1 90 ? 14.834 5.360 0.682 1.00 86.81 90 ASP A CA 1
ATOM 663 C C . ASP A 1 90 ? 14.876 4.034 1.466 1.00 86.81 90 ASP A C 1
ATOM 665 O O . ASP A 1 90 ? 13.957 3.211 1.423 1.00 86.81 90 ASP A O 1
ATOM 669 N N . GLU A 1 91 ? 15.987 3.805 2.164 1.00 91.12 91 GLU A N 1
ATOM 670 C CA . GLU A 1 91 ? 16.228 2.577 2.925 1.00 91.12 91 GLU A CA 1
ATOM 671 C C . GLU A 1 91 ? 15.282 2.434 4.131 1.00 91.12 91 GLU A C 1
ATOM 673 O O . GLU A 1 91 ? 14.908 1.318 4.498 1.00 91.12 91 GLU A O 1
ATOM 678 N N . ALA A 1 92 ? 14.860 3.551 4.738 1.00 93.94 92 ALA A N 1
ATOM 679 C CA . ALA A 1 92 ? 13.917 3.539 5.855 1.00 93.94 92 ALA A CA 1
ATOM 680 C C . ALA A 1 92 ? 12.556 2.983 5.411 1.00 93.94 92 ALA A C 1
ATOM 682 O O . ALA A 1 92 ? 12.021 2.074 6.054 1.00 93.94 92 ALA A O 1
ATOM 683 N N . GLY A 1 93 ? 12.055 3.451 4.260 1.00 94.19 93 GLY A N 1
ATOM 684 C CA . GLY A 1 93 ? 10.840 2.925 3.639 1.00 94.19 93 GLY A CA 1
ATOM 685 C C . GLY A 1 93 ? 10.955 1.438 3.306 1.00 94.19 93 GLY A C 1
ATOM 686 O O . GLY A 1 93 ? 10.057 0.664 3.633 1.00 94.19 93 GLY A O 1
ATOM 687 N N . GLN A 1 94 ? 12.092 1.005 2.751 1.00 94.44 94 GLN A N 1
ATOM 688 C CA . GLN A 1 94 ? 12.331 -0.409 2.441 1.00 94.44 94 GLN A CA 1
ATOM 689 C C . GLN A 1 94 ? 12.299 -1.301 3.692 1.00 94.44 94 GLN A C 1
ATOM 691 O O . GLN A 1 94 ? 11.645 -2.345 3.687 1.00 94.44 94 GLN A O 1
ATOM 696 N N . LYS A 1 95 ? 12.984 -0.907 4.775 1.00 96.25 95 LYS A N 1
ATOM 697 C CA . LYS A 1 95 ? 13.013 -1.670 6.038 1.00 96.25 95 LYS A CA 1
ATOM 698 C C . LYS A 1 95 ? 11.621 -1.789 6.657 1.00 96.25 95 LYS A C 1
ATOM 700 O O . LYS A 1 95 ? 11.222 -2.873 7.093 1.00 96.25 95 LYS A O 1
ATOM 705 N N . ALA A 1 96 ? 10.865 -0.695 6.655 1.00 97.25 96 ALA A N 1
ATOM 706 C CA . ALA A 1 96 ? 9.493 -0.682 7.142 1.00 97.25 96 ALA A CA 1
ATOM 707 C C . ALA A 1 96 ? 8.574 -1.563 6.276 1.00 97.25 96 ALA A C 1
ATOM 709 O O . ALA A 1 96 ? 7.846 -2.402 6.806 1.00 97.25 96 ALA A O 1
ATOM 710 N N . ALA A 1 97 ? 8.669 -1.457 4.948 1.00 97.31 97 ALA A N 1
ATOM 711 C CA . ALA A 1 97 ? 7.908 -2.276 4.007 1.00 97.31 97 ALA A CA 1
ATOM 712 C C . ALA A 1 97 ? 8.236 -3.776 4.141 1.00 97.31 97 ALA A C 1
ATOM 714 O O . ALA A 1 97 ? 7.335 -4.614 4.117 1.00 97.31 97 ALA A O 1
ATOM 715 N N . GLN A 1 98 ? 9.507 -4.127 4.360 1.00 97.56 98 GLN A N 1
ATOM 716 C CA . GLN A 1 98 ? 9.939 -5.501 4.635 1.00 97.56 98 GLN A CA 1
ATOM 717 C C . GLN A 1 98 ? 9.342 -6.043 5.944 1.00 97.56 98 GLN A C 1
ATOM 719 O O . GLN A 1 98 ? 8.935 -7.205 5.995 1.00 97.56 98 GLN A O 1
ATOM 724 N N . THR A 1 99 ? 9.259 -5.204 6.978 1.00 98.25 99 THR A N 1
ATOM 725 C CA . THR A 1 99 ? 8.653 -5.558 8.273 1.00 98.25 99 THR A CA 1
ATOM 726 C C . THR A 1 99 ? 7.143 -5.762 8.136 1.00 98.25 99 THR A C 1
ATOM 728 O O . THR A 1 99 ? 6.606 -6.749 8.637 1.00 98.25 99 THR A O 1
ATOM 731 N N . ILE A 1 100 ? 6.459 -4.873 7.405 1.00 98.50 100 ILE A N 1
ATOM 732 C CA . ILE A 1 100 ? 5.036 -5.018 7.059 1.00 98.50 100 ILE A CA 1
ATOM 733 C C . ILE A 1 100 ? 4.801 -6.347 6.335 1.00 98.50 100 ILE A C 1
ATOM 735 O O . ILE A 1 100 ? 3.933 -7.112 6.745 1.00 98.50 100 ILE A O 1
ATOM 739 N N . ALA A 1 101 ? 5.604 -6.657 5.313 1.00 98.31 101 ALA A N 1
ATOM 740 C CA . ALA A 1 101 ? 5.481 -7.896 4.549 1.00 98.31 101 ALA A CA 1
ATOM 741 C C . ALA A 1 101 ? 5.595 -9.147 5.440 1.00 98.31 101 ALA A C 1
ATOM 743 O O . ALA A 1 101 ? 4.798 -10.073 5.326 1.00 98.31 101 ALA A O 1
ATOM 744 N N . GLN A 1 102 ? 6.567 -9.165 6.358 1.00 98.12 102 GLN A N 1
ATOM 745 C CA . GLN A 1 102 ? 6.754 -10.279 7.294 1.00 98.12 102 GLN A CA 1
ATOM 746 C C . GLN A 1 102 ? 5.542 -10.452 8.214 1.00 98.12 102 GLN A C 1
ATOM 748 O O . GLN A 1 102 ? 4.971 -11.537 8.266 1.00 98.12 102 GLN A O 1
ATOM 753 N N . ARG A 1 103 ? 5.089 -9.372 8.864 1.00 98.44 103 ARG A N 1
ATOM 754 C CA . ARG A 1 103 ? 3.946 -9.430 9.791 1.00 98.44 103 ARG A CA 1
ATOM 755 C C . ARG A 1 103 ? 2.639 -9.805 9.098 1.00 98.44 103 ARG A C 1
ATOM 757 O O . ARG A 1 103 ? 1.829 -10.522 9.675 1.00 98.44 103 ARG A O 1
ATOM 764 N N . VAL A 1 104 ? 2.429 -9.348 7.863 1.00 98.62 104 VAL A N 1
ATOM 765 C CA . VAL A 1 104 ? 1.238 -9.704 7.078 1.00 98.62 104 VAL A CA 1
ATOM 766 C C . VAL A 1 104 ? 1.229 -11.191 6.720 1.00 98.62 104 VAL A C 1
ATOM 768 O O . VAL A 1 104 ? 0.180 -11.825 6.821 1.00 98.62 104 VAL A O 1
ATOM 771 N N . ALA A 1 105 ? 2.383 -11.762 6.361 1.00 97.94 105 ALA A N 1
ATOM 772 C CA . ALA A 1 105 ? 2.503 -13.183 6.028 1.00 97.94 105 ALA A CA 1
ATOM 773 C C . ALA A 1 105 ? 2.270 -14.123 7.232 1.00 97.94 105 ALA A C 1
ATOM 775 O O . ALA A 1 105 ? 1.930 -15.295 7.045 1.00 97.94 105 ALA A O 1
ATOM 776 N N . GLU A 1 106 ? 2.443 -13.621 8.457 1.00 98.12 106 GLU A N 1
ATOM 777 C CA . GLU A 1 106 ? 2.193 -14.349 9.710 1.00 98.12 106 GLU A CA 1
ATOM 778 C C . GLU A 1 106 ? 0.715 -14.381 10.119 1.00 98.12 106 GLU A C 1
ATOM 780 O O . GLU A 1 106 ? 0.353 -15.129 11.027 1.00 98.12 106 GLU A O 1
ATOM 785 N N . LEU A 1 107 ? -0.144 -13.577 9.484 1.00 98.50 107 LEU A N 1
ATOM 786 C CA . LEU A 1 107 ? -1.561 -13.523 9.831 1.00 98.50 107 LEU A CA 1
ATOM 787 C C . LEU A 1 107 ? -2.275 -14.847 9.554 1.00 98.50 107 LEU A C 1
ATOM 789 O O . LEU A 1 107 ? -1.995 -15.556 8.582 1.00 98.50 107 LEU A O 1
ATOM 793 N N . THR A 1 108 ? -3.248 -15.143 10.407 1.00 98.25 108 THR A N 1
ATOM 794 C CA . THR A 1 108 ? -4.108 -16.324 10.331 1.00 98.25 108 THR A CA 1
ATOM 795 C C . THR A 1 108 ? -5.547 -15.933 9.972 1.00 98.25 108 THR A C 1
ATOM 797 O O . THR A 1 108 ? -5.907 -14.763 10.083 1.00 98.25 108 THR A O 1
ATOM 800 N N . PRO A 1 109 ? -6.412 -16.885 9.576 1.00 98.12 109 PRO A N 1
ATOM 801 C CA . PRO A 1 109 ? -7.822 -16.591 9.300 1.00 98.12 109 PRO A CA 1
ATOM 802 C C . PRO A 1 109 ? -8.621 -16.045 10.495 1.00 98.12 109 PRO A C 1
ATOM 804 O O . PRO A 1 109 ? -9.698 -15.491 10.292 1.00 98.12 109 PRO A O 1
ATOM 807 N N . ASP A 1 110 ? -8.121 -16.207 11.725 1.00 98.00 110 ASP A N 1
ATOM 808 C CA . ASP A 1 110 ? -8.751 -15.660 12.929 1.00 98.00 110 ASP A CA 1
ATOM 809 C C . ASP A 1 110 ? -8.376 -14.192 13.184 1.00 98.00 110 ASP A C 1
ATOM 811 O O . ASP A 1 110 ? -8.979 -13.575 14.060 1.00 98.00 110 ASP A O 1
ATOM 815 N N . ASP A 1 111 ? -7.412 -13.635 12.446 1.00 98.62 111 ASP A N 1
ATOM 816 C CA . ASP A 1 111 ? -6.951 -12.249 12.562 1.00 98.62 111 ASP A CA 1
ATOM 817 C C . ASP A 1 111 ? -7.679 -11.311 11.581 1.00 98.62 111 ASP A C 1
ATOM 819 O O . ASP A 1 111 ? -8.518 -11.728 10.787 1.00 98.62 111 ASP A O 1
ATOM 823 N N . GLN A 1 112 ? -7.339 -10.022 11.611 1.00 98.50 112 GLN A N 1
ATOM 824 C CA . GLN A 1 112 ? -7.785 -9.019 10.640 1.00 98.50 112 GLN A CA 1
ATOM 825 C C . GLN A 1 112 ? -6.597 -8.176 10.176 1.00 98.50 112 GLN A C 1
ATOM 827 O O . GLN A 1 112 ? -5.847 -7.648 11.000 1.00 98.50 112 GLN A O 1
ATOM 832 N N . LEU A 1 113 ? -6.468 -7.975 8.865 1.00 98.81 113 LEU A N 1
ATOM 833 C CA . LEU A 1 113 ? -5.576 -6.965 8.303 1.00 98.81 113 LEU A CA 1
ATOM 834 C C . LEU A 1 113 ? -6.365 -5.680 8.026 1.00 98.81 113 LEU A C 1
ATOM 836 O O . LEU A 1 113 ? -7.347 -5.698 7.279 1.00 98.81 113 LEU A O 1
ATOM 840 N N . LEU A 1 114 ? -5.939 -4.565 8.619 1.00 98.81 114 LEU A N 1
ATOM 841 C CA . LEU A 1 114 ? -6.451 -3.225 8.327 1.00 98.81 114 LEU A CA 1
ATOM 842 C C . LEU A 1 114 ? -5.354 -2.411 7.633 1.00 98.81 114 LEU A C 1
ATOM 844 O O . LEU A 1 114 ? -4.327 -2.109 8.235 1.00 98.81 114 LEU A O 1
ATOM 848 N N . VAL A 1 115 ? -5.563 -2.062 6.367 1.00 98.75 115 VAL A N 1
ATOM 849 C CA . VAL A 1 115 ? -4.585 -1.350 5.536 1.00 98.75 115 VAL A CA 1
ATOM 850 C 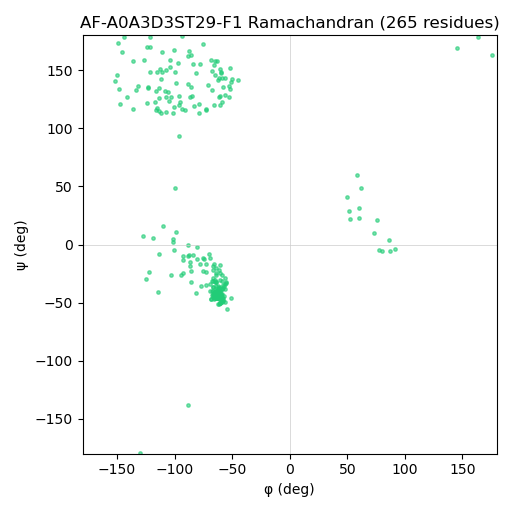C . VAL A 1 115 ? -5.004 0.107 5.377 1.00 98.75 115 VAL A C 1
ATOM 852 O O . VAL A 1 115 ? -6.108 0.389 4.925 1.00 98.75 115 VAL A O 1
ATOM 855 N N . LEU A 1 116 ? -4.133 1.043 5.742 1.00 98.56 116 LEU A N 1
ATOM 856 C CA . LEU A 1 116 ? -4.376 2.484 5.681 1.00 98.56 116 LEU A CA 1
ATOM 857 C C . LEU A 1 116 ? -3.554 3.093 4.546 1.00 98.56 116 LEU A C 1
ATOM 859 O O . LEU A 1 116 ? -2.322 3.096 4.589 1.00 98.56 116 LEU A O 1
ATOM 863 N N . VAL A 1 117 ? -4.224 3.599 3.518 1.00 97.56 117 VAL A N 1
ATOM 864 C CA . VAL A 1 117 ? -3.570 4.087 2.304 1.00 97.56 117 VAL A CA 1
ATOM 865 C C . VAL A 1 117 ? -3.950 5.534 2.042 1.00 97.56 117 VAL A C 1
ATOM 867 O O . VAL A 1 117 ? -5.119 5.912 2.083 1.00 97.56 117 VAL A O 1
ATOM 870 N N . SER A 1 118 ? -2.955 6.349 1.709 1.00 95.69 118 SER A N 1
ATOM 871 C CA . SER A 1 118 ? -3.199 7.681 1.169 1.00 95.69 118 SER A CA 1
ATOM 872 C C . SER A 1 118 ? -2.167 8.050 0.107 1.00 95.69 118 SER A C 1
ATOM 874 O O . SER A 1 118 ? -1.194 7.328 -0.137 1.00 95.69 118 SER A O 1
ATOM 876 N N . GLY A 1 119 ? -2.325 9.241 -0.465 1.00 91.62 119 GLY A N 1
ATOM 877 C CA . GLY A 1 119 ? -1.342 9.856 -1.349 1.00 91.62 119 GLY A CA 1
ATOM 878 C C . GLY A 1 119 ? 0.103 9.765 -0.860 1.00 91.62 119 GLY A C 1
ATOM 879 O O . GLY A 1 119 ? 0.381 9.895 0.336 1.00 91.62 119 GLY A O 1
ATOM 880 N N . GLY A 1 120 ? 1.033 9.538 -1.789 1.00 88.12 120 GLY A N 1
ATOM 881 C CA . GLY A 1 120 ? 2.460 9.329 -1.509 1.00 88.12 120 GLY A CA 1
ATOM 882 C C . GLY A 1 120 ? 2.841 7.917 -1.043 1.00 88.12 120 GLY A C 1
ATOM 883 O O . GLY A 1 120 ? 4.028 7.615 -0.937 1.00 88.12 120 GLY A O 1
ATOM 884 N N . GLY A 1 121 ? 1.873 7.022 -0.814 1.00 90.50 121 GLY A N 1
ATOM 885 C CA . GLY A 1 121 ? 2.151 5.660 -0.349 1.00 90.50 121 GLY A CA 1
ATOM 886 C C . GLY A 1 121 ? 3.050 4.842 -1.285 1.00 90.50 121 GLY A C 1
ATOM 887 O O . GLY A 1 121 ? 3.794 3.991 -0.809 1.00 90.50 121 GLY A O 1
ATOM 888 N N . SER A 1 122 ? 3.069 5.136 -2.593 1.00 89.12 122 SER A N 1
ATOM 889 C CA . SER A 1 122 ? 3.877 4.374 -3.552 1.00 89.12 122 SER A CA 1
ATOM 890 C C . SER A 1 122 ? 5.380 4.475 -3.323 1.00 89.12 122 SER A C 1
ATOM 892 O O . SER A 1 122 ? 6.079 3.519 -3.642 1.00 89.12 122 SER A O 1
ATOM 894 N N . SER A 1 123 ? 5.876 5.613 -2.820 1.00 86.69 123 SER A N 1
ATOM 895 C CA . SER A 1 123 ? 7.301 5.763 -2.505 1.00 86.69 123 SER A CA 1
ATOM 896 C C . SER A 1 123 ? 7.633 5.241 -1.108 1.00 86.69 123 SER A C 1
ATOM 898 O O . SER A 1 123 ? 8.719 4.711 -0.888 1.00 86.69 123 SER A O 1
ATOM 900 N N . LEU A 1 124 ? 6.681 5.359 -0.179 1.00 93.12 124 LEU A N 1
ATOM 901 C CA . LEU A 1 124 ? 6.839 4.984 1.226 1.00 93.12 124 LEU A CA 1
ATOM 902 C C . LEU A 1 124 ? 6.760 3.462 1.445 1.00 93.12 124 LEU A C 1
ATOM 904 O O . LEU A 1 124 ? 7.496 2.931 2.269 1.00 93.12 124 LEU A O 1
ATOM 908 N N . LEU A 1 125 ? 5.914 2.752 0.689 1.00 93.56 125 LEU A N 1
ATOM 909 C CA . LEU A 1 125 ? 5.724 1.295 0.763 1.00 93.56 125 LEU A CA 1
ATOM 910 C C . LEU A 1 125 ? 6.505 0.561 -0.340 1.00 93.56 125 LEU A C 1
ATOM 912 O O . LEU A 1 125 ? 5.958 -0.265 -1.075 1.00 93.56 125 LEU A O 1
ATOM 916 N N . THR A 1 126 ? 7.785 0.894 -0.496 1.00 89.94 126 THR A N 1
ATOM 917 C CA . THR A 1 126 ? 8.617 0.320 -1.561 1.00 89.94 126 THR A CA 1
ATOM 918 C C . THR A 1 126 ? 9.327 -0.935 -1.075 1.00 89.94 126 THR A C 1
ATOM 920 O O . THR A 1 126 ? 10.197 -0.867 -0.212 1.00 89.94 126 THR A O 1
ATOM 923 N N . LEU A 1 127 ? 9.001 -2.082 -1.671 1.00 95.62 127 LEU A N 1
ATOM 924 C CA . LEU A 1 127 ? 9.740 -3.325 -1.478 1.00 95.62 127 LEU A CA 1
ATOM 925 C C . LEU A 1 127 ? 9.942 -4.012 -2.838 1.00 95.62 127 LEU A C 1
ATOM 927 O O . LEU A 1 127 ? 8.941 -4.387 -3.458 1.00 95.62 127 LEU A O 1
ATOM 931 N N . PRO A 1 128 ? 11.191 -4.181 -3.312 1.00 96.00 128 PRO A N 1
ATOM 932 C CA . PRO A 1 128 ? 11.468 -4.850 -4.576 1.00 96.00 128 PRO A CA 1
ATOM 933 C C . PRO A 1 128 ? 10.935 -6.281 -4.583 1.00 96.00 128 PRO A C 1
ATOM 935 O O . PRO A 1 128 ? 10.983 -6.992 -3.573 1.00 96.00 128 PRO A O 1
ATOM 938 N N . ALA A 1 129 ? 10.440 -6.717 -5.736 1.00 96.75 129 ALA A N 1
ATOM 939 C CA . ALA A 1 129 ? 10.102 -8.113 -5.940 1.00 96.75 129 ALA A CA 1
ATOM 940 C C . ALA A 1 129 ? 11.349 -9.021 -5.842 1.00 96.75 129 ALA A C 1
ATOM 942 O O . ALA A 1 129 ? 12.470 -8.548 -6.045 1.00 96.75 129 ALA A O 1
ATOM 943 N N . PRO A 1 130 ? 11.189 -10.329 -5.550 1.00 94.69 130 PRO A N 1
ATOM 944 C CA . PRO A 1 130 ? 12.321 -11.251 -5.459 1.00 94.69 130 PRO A CA 1
ATOM 945 C C . PRO A 1 130 ? 13.223 -11.190 -6.699 1.00 94.69 130 PRO A C 1
ATOM 947 O O . PRO A 1 130 ? 12.727 -11.203 -7.827 1.00 94.69 130 PRO A O 1
ATOM 950 N N . GLY A 1 131 ? 14.537 -11.121 -6.470 1.00 94.88 131 GLY A N 1
ATOM 951 C CA . GLY A 1 131 ? 15.551 -10.986 -7.520 1.00 94.88 131 GLY A CA 1
ATOM 952 C C . GLY A 1 131 ? 15.864 -9.546 -7.941 1.00 94.88 131 GLY A C 1
ATOM 953 O O . GLY A 1 131 ? 16.801 -9.351 -8.706 1.00 94.88 131 GLY A O 1
ATOM 954 N N . LEU A 1 132 ? 15.133 -8.546 -7.435 1.00 97.12 132 LEU A N 1
ATOM 955 C CA . LEU A 1 132 ? 15.402 -7.129 -7.687 1.00 97.12 132 LEU A CA 1
ATOM 956 C C . LEU A 1 132 ? 15.986 -6.432 -6.456 1.00 97.12 132 LEU A C 1
ATOM 958 O O . LEU A 1 132 ? 15.669 -6.769 -5.313 1.00 97.12 132 LEU A O 1
ATOM 962 N N . SER A 1 133 ? 16.798 -5.409 -6.699 1.00 94.94 133 SER A N 1
ATOM 963 C CA . SER A 1 133 ? 17.324 -4.500 -5.680 1.00 94.94 133 SER A CA 1
ATOM 964 C C . SER A 1 133 ? 16.551 -3.176 -5.636 1.00 94.94 133 SER A C 1
ATOM 966 O O . SER A 1 133 ? 15.789 -2.831 -6.540 1.00 94.94 133 SER A O 1
ATOM 968 N N . MET A 1 134 ? 16.768 -2.380 -4.584 1.00 91.00 134 MET A N 1
ATOM 969 C CA . MET A 1 134 ? 16.261 -1.001 -4.554 1.00 91.00 134 MET A CA 1
ATOM 970 C C . MET A 1 134 ? 16.905 -0.117 -5.619 1.00 91.00 134 MET A C 1
ATOM 972 O O . MET A 1 134 ? 16.263 0.816 -6.101 1.00 91.00 134 MET A O 1
ATOM 976 N N . ASP A 1 135 ? 18.159 -0.384 -5.982 1.00 93.19 135 ASP A N 1
ATOM 977 C CA . ASP A 1 135 ? 18.856 0.366 -7.029 1.00 93.19 135 ASP A CA 1
ATOM 978 C C . ASP A 1 135 ? 18.215 0.126 -8.389 1.00 93.19 135 ASP A C 1
ATOM 980 O O . ASP A 1 135 ? 18.038 1.076 -9.149 1.00 93.19 135 ASP A O 1
ATOM 984 N N . ASP A 1 136 ? 17.742 -1.096 -8.639 1.00 95.50 136 ASP A N 1
ATOM 985 C CA . ASP A 1 136 ? 17.002 -1.419 -9.853 1.00 95.50 136 ASP A CA 1
ATOM 986 C C . ASP A 1 136 ? 15.713 -0.595 -9.974 1.00 95.50 136 ASP A C 1
ATOM 988 O O . ASP A 1 136 ? 15.464 0.059 -10.991 1.00 95.50 136 ASP A O 1
ATOM 992 N N . LEU A 1 137 ? 14.905 -0.568 -8.907 1.00 92.44 137 LEU A N 1
ATOM 993 C CA . LEU A 1 137 ? 13.658 0.205 -8.866 1.00 92.44 137 LEU A CA 1
ATOM 994 C C . LEU A 1 137 ? 13.924 1.712 -8.981 1.00 92.44 137 LEU A C 1
ATOM 996 O O . LEU A 1 137 ? 13.188 2.418 -9.680 1.00 92.44 137 LEU A O 1
ATOM 1000 N N . ARG A 1 138 ? 14.975 2.216 -8.318 1.00 90.06 138 ARG A N 1
ATOM 1001 C CA . ARG A 1 138 ? 15.388 3.625 -8.401 1.00 90.06 138 ARG A CA 1
ATOM 1002 C C . ARG A 1 138 ? 15.822 3.993 -9.817 1.00 90.06 138 ARG A C 1
ATOM 1004 O O . ARG A 1 138 ? 15.367 5.021 -10.315 1.00 90.06 138 ARG A O 1
ATOM 1011 N N . ALA A 1 139 ? 16.628 3.160 -10.474 1.00 93.88 139 ALA A N 1
ATOM 1012 C CA . ALA A 1 139 ? 17.095 3.391 -11.838 1.00 93.88 139 ALA A CA 1
ATOM 1013 C C . ALA A 1 139 ? 15.924 3.496 -12.826 1.00 93.88 139 ALA A C 1
ATOM 1015 O O . ALA A 1 139 ? 15.831 4.475 -13.566 1.00 93.88 139 ALA A O 1
ATOM 1016 N N . VAL A 1 140 ? 14.986 2.544 -12.783 1.00 95.12 140 VAL A N 1
ATOM 1017 C CA . VAL A 1 140 ? 13.788 2.559 -13.642 1.00 95.12 140 VAL A CA 1
ATOM 1018 C C . VAL A 1 140 ? 12.918 3.786 -13.358 1.00 95.12 140 VAL A C 1
ATOM 1020 O O . VAL A 1 140 ? 12.513 4.491 -14.281 1.00 95.12 140 VAL A O 1
ATOM 1023 N N . THR A 1 141 ? 12.669 4.091 -12.080 1.00 91.19 141 THR A N 1
ATOM 1024 C CA . THR A 1 141 ? 11.834 5.237 -11.685 1.00 91.19 141 THR A CA 1
ATOM 1025 C C . THR A 1 141 ? 12.437 6.563 -12.149 1.00 91.19 141 THR A C 1
ATOM 1027 O O . THR A 1 141 ? 11.719 7.417 -12.663 1.00 91.19 141 THR A O 1
ATOM 1030 N N . GLN A 1 142 ? 13.752 6.746 -11.998 1.00 92.19 142 GLN A N 1
ATOM 1031 C CA . GLN A 1 142 ? 14.438 7.961 -12.438 1.00 92.19 142 GLN A CA 1
ATOM 1032 C C . GLN A 1 142 ? 14.400 8.127 -13.958 1.00 92.19 142 GLN A C 1
ATOM 1034 O O . GLN A 1 142 ? 14.195 9.243 -14.429 1.00 92.19 142 GLN A O 1
ATOM 1039 N N . GLN A 1 143 ? 14.578 7.047 -14.723 1.00 95.81 143 GLN A N 1
ATOM 1040 C CA . GLN A 1 143 ? 14.484 7.102 -16.183 1.00 95.81 143 GLN A CA 1
ATOM 1041 C C . GLN A 1 143 ? 13.068 7.466 -16.646 1.00 95.81 143 GLN A C 1
ATOM 1043 O O . GLN A 1 143 ? 12.913 8.387 -17.444 1.00 95.81 143 GLN A O 1
ATOM 1048 N N . LEU A 1 144 ? 12.036 6.838 -16.072 1.00 95.00 144 LEU A N 1
ATOM 1049 C CA . LEU A 1 144 ? 10.640 7.177 -16.367 1.00 95.00 144 LEU A CA 1
ATOM 1050 C C . LEU A 1 144 ? 10.325 8.645 -16.041 1.00 95.00 144 LEU A C 1
ATOM 1052 O O . LEU A 1 144 ? 9.759 9.348 -16.876 1.00 95.00 144 LEU A O 1
ATOM 1056 N N . LEU A 1 145 ? 10.761 9.142 -14.879 1.00 91.81 145 LEU A N 1
ATOM 1057 C CA . LEU A 1 145 ? 10.602 10.555 -14.516 1.00 91.81 145 LEU A CA 1
ATOM 1058 C C . LEU A 1 145 ? 11.300 11.490 -15.512 1.00 91.81 145 LEU A C 1
ATOM 1060 O O . LEU A 1 145 ? 10.704 12.469 -15.949 1.00 91.81 145 LEU A O 1
ATOM 1064 N N . ARG A 1 146 ? 12.547 11.184 -15.896 1.00 95.12 146 ARG A N 1
ATOM 1065 C CA . ARG A 1 146 ? 13.313 11.982 -16.871 1.00 95.12 146 ARG A CA 1
ATOM 1066 C C . ARG A 1 146 ? 12.678 11.977 -18.261 1.00 95.12 146 ARG A C 1
ATOM 1068 O O . ARG A 1 146 ? 12.784 12.975 -18.962 1.00 95.12 146 ARG A O 1
ATOM 1075 N N . SER A 1 147 ? 12.017 10.884 -18.639 1.00 95.69 147 SER A N 1
ATOM 1076 C CA . SER A 1 147 ? 11.306 10.763 -19.917 1.00 95.69 147 SER A CA 1
ATOM 1077 C C . SER A 1 147 ? 9.973 11.525 -19.960 1.00 95.69 147 SER A C 1
ATOM 1079 O O . SER A 1 147 ? 9.403 11.689 -21.034 1.00 95.69 147 SER A O 1
ATOM 1081 N N . GLY A 1 148 ? 9.473 12.000 -18.811 1.00 94.81 148 GLY A N 1
ATOM 1082 C CA . GLY A 1 148 ? 8.160 12.640 -18.715 1.00 94.81 148 GLY A CA 1
ATOM 1083 C C . GLY A 1 148 ? 6.987 11.656 -18.765 1.00 94.81 148 GLY A C 1
ATOM 1084 O O . GLY A 1 148 ? 5.872 12.065 -19.089 1.00 94.81 148 GLY A O 1
ATOM 1085 N N . ALA A 1 149 ? 7.222 10.377 -18.449 1.00 95.00 149 ALA A N 1
ATOM 1086 C CA . ALA A 1 149 ? 6.175 9.364 -18.436 1.00 95.00 149 ALA A CA 1
ATOM 1087 C C . ALA A 1 149 ? 5.044 9.749 -17.459 1.00 95.00 149 ALA A C 1
ATOM 1089 O O . ALA A 1 149 ? 5.325 10.163 -16.327 1.00 95.00 149 ALA A O 1
ATOM 1090 N N . PRO A 1 150 ? 3.765 9.605 -17.850 1.00 92.88 150 PRO A N 1
ATOM 1091 C CA . PRO A 1 150 ? 2.644 9.910 -16.978 1.00 92.88 150 PRO A CA 1
ATOM 1092 C C . PRO A 1 150 ? 2.602 8.937 -15.794 1.00 92.88 150 PRO A C 1
ATOM 1094 O O . PRO A 1 150 ? 3.066 7.797 -15.872 1.00 92.88 150 PRO A O 1
ATOM 1097 N N . ILE A 1 151 ? 2.006 9.372 -14.682 1.00 88.31 151 ILE A N 1
ATOM 1098 C CA . ILE A 1 151 ? 1.980 8.585 -13.440 1.00 88.31 151 ILE A CA 1
ATOM 1099 C C . ILE A 1 151 ? 1.314 7.212 -13.619 1.00 88.31 151 ILE A C 1
ATOM 1101 O O . ILE A 1 151 ? 1.728 6.246 -12.983 1.00 88.31 151 ILE A O 1
ATOM 1105 N N . GLN A 1 152 ? 0.334 7.106 -14.518 1.00 91.38 152 GLN A N 1
ATOM 1106 C CA . GLN A 1 152 ? -0.357 5.859 -14.847 1.00 91.38 152 GLN A CA 1
ATOM 1107 C C . GLN A 1 152 ? 0.611 4.821 -15.432 1.00 91.38 152 GLN A C 1
ATOM 1109 O O . GLN A 1 152 ? 0.633 3.673 -14.990 1.00 91.38 152 GLN A O 1
ATOM 1114 N N . ASP A 1 153 ? 1.483 5.244 -16.347 1.00 95.12 153 ASP A N 1
ATOM 1115 C CA . ASP A 1 153 ? 2.508 4.392 -16.957 1.00 95.12 153 ASP A CA 1
ATOM 1116 C C . ASP A 1 153 ? 3.551 3.956 -15.932 1.00 95.12 153 ASP A C 1
ATOM 1118 O O . ASP A 1 153 ? 3.920 2.783 -15.840 1.00 95.12 153 ASP A O 1
ATOM 1122 N N . MET A 1 154 ? 3.983 4.896 -15.093 1.00 94.19 154 MET A N 1
ATOM 1123 C CA . MET A 1 154 ? 4.896 4.591 -13.998 1.00 94.19 154 MET A CA 1
ATOM 1124 C C . MET A 1 154 ? 4.295 3.576 -13.021 1.00 94.19 154 MET A C 1
ATOM 1126 O O . MET A 1 154 ? 5.005 2.691 -12.546 1.00 94.19 154 MET A O 1
ATOM 1130 N N . ASN A 1 155 ? 3.000 3.692 -12.717 1.00 94.25 155 ASN A N 1
ATOM 1131 C CA . ASN A 1 155 ? 2.290 2.771 -11.836 1.00 94.25 155 ASN A CA 1
ATOM 1132 C C . ASN A 1 155 ? 2.208 1.360 -12.433 1.00 94.25 155 ASN A C 1
ATOM 1134 O O . ASN A 1 155 ? 2.439 0.405 -11.691 1.00 94.25 155 ASN A O 1
ATOM 1138 N N . ILE A 1 156 ? 1.953 1.228 -13.743 1.00 96.75 156 ILE A N 1
ATOM 1139 C CA . ILE A 1 156 ? 1.968 -0.066 -14.447 1.00 96.75 156 ILE A CA 1
ATOM 1140 C C . ILE A 1 156 ? 3.307 -0.766 -14.220 1.00 96.75 156 ILE A C 1
ATOM 1142 O O . ILE A 1 156 ? 3.345 -1.871 -13.684 1.00 96.75 156 ILE A O 1
ATOM 1146 N N . VAL A 1 157 ? 4.424 -0.107 -14.537 1.00 97.00 157 VAL A N 1
ATOM 1147 C CA . VAL A 1 157 ? 5.756 -0.699 -14.339 1.00 97.00 157 VAL A CA 1
ATOM 1148 C C . VAL A 1 157 ? 5.994 -1.019 -12.864 1.00 97.00 157 VAL A C 1
ATOM 1150 O O . VAL A 1 157 ? 6.425 -2.120 -12.524 1.00 97.00 157 VAL A O 1
ATOM 1153 N N . ARG A 1 158 ? 5.680 -0.082 -11.963 1.00 95.31 158 ARG A N 1
ATOM 1154 C CA . ARG A 1 158 ? 5.962 -0.222 -10.531 1.00 95.31 158 ARG A CA 1
ATOM 1155 C C . ARG A 1 158 ? 5.278 -1.444 -9.913 1.00 95.31 158 ARG A C 1
ATOM 1157 O O . ARG A 1 158 ? 5.934 -2.163 -9.162 1.00 95.31 158 ARG A O 1
ATOM 1164 N N . ARG A 1 159 ? 4.009 -1.714 -10.241 1.00 96.94 159 ARG A N 1
ATOM 1165 C CA . ARG A 1 159 ? 3.270 -2.876 -9.708 1.00 96.94 159 ARG A CA 1
ATOM 1166 C C . ARG A 1 159 ? 3.951 -4.205 -10.054 1.00 96.94 159 ARG A C 1
ATOM 1168 O O . ARG A 1 159 ? 4.082 -5.059 -9.184 1.00 96.94 159 ARG A O 1
ATOM 1175 N N . HIS A 1 160 ? 4.511 -4.333 -11.257 1.00 97.94 160 HIS A N 1
ATOM 1176 C CA . HIS A 1 160 ? 5.184 -5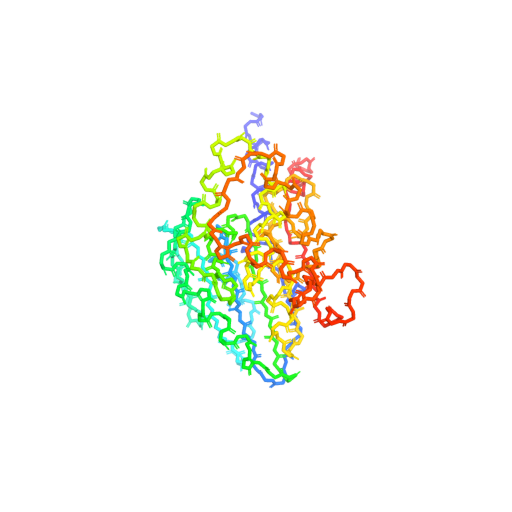.555 -11.722 1.00 97.94 160 HIS A CA 1
ATOM 1177 C C . HIS A 1 160 ? 6.603 -5.748 -11.154 1.00 97.94 160 HIS A C 1
ATOM 1179 O O . HIS A 1 160 ? 7.146 -6.860 -11.171 1.00 97.94 160 HIS A O 1
ATOM 1185 N N . LEU A 1 161 ? 7.209 -4.686 -10.614 1.00 97.12 161 LEU A N 1
ATOM 1186 C CA . LEU A 1 161 ? 8.528 -4.716 -9.965 1.00 97.12 161 LEU A CA 1
ATOM 1187 C C . LEU A 1 161 ? 8.449 -4.743 -8.430 1.00 97.12 161 LEU A C 1
ATOM 1189 O O . LEU A 1 161 ? 9.476 -4.865 -7.760 1.00 97.12 161 LEU A O 1
ATOM 1193 N N . SER A 1 162 ? 7.246 -4.644 -7.869 1.00 96.44 162 SER A N 1
ATOM 1194 C CA . SER A 1 162 ? 7.006 -4.557 -6.431 1.00 96.44 162 SER A CA 1
ATOM 1195 C C . SER A 1 162 ? 6.591 -5.896 -5.833 1.00 96.44 162 SER A C 1
ATOM 1197 O O . SER A 1 162 ? 5.926 -6.710 -6.470 1.00 96.44 162 SER A O 1
ATOM 1199 N N . ARG A 1 163 ? 6.959 -6.116 -4.570 1.00 97.00 163 ARG A N 1
ATOM 1200 C CA . ARG A 1 163 ? 6.487 -7.249 -3.765 1.00 97.00 163 ARG A CA 1
ATOM 1201 C C . ARG A 1 163 ? 5.163 -6.965 -3.046 1.00 97.00 163 ARG A C 1
ATOM 1203 O O . ARG A 1 163 ? 4.559 -7.901 -2.537 1.00 97.00 163 ARG A O 1
ATOM 1210 N N . LEU A 1 164 ? 4.743 -5.701 -2.952 1.00 97.12 164 LEU A N 1
ATOM 1211 C CA . LEU A 1 164 ? 3.590 -5.288 -2.132 1.00 97.12 164 LEU A CA 1
ATOM 1212 C C . LEU A 1 164 ? 2.490 -4.574 -2.919 1.00 97.12 164 LEU A C 1
ATOM 1214 O O . LEU A 1 164 ? 1.351 -4.549 -2.467 1.00 97.12 164 LEU A O 1
ATOM 1218 N N . GLN A 1 165 ? 2.811 -3.977 -4.064 1.00 96.12 165 GLN A N 1
ATOM 1219 C CA . GLN A 1 165 ? 1.862 -3.199 -4.868 1.00 96.12 165 GLN A CA 1
ATOM 1220 C C . GLN A 1 165 ? 1.092 -4.087 -5.854 1.00 96.12 165 GLN A C 1
ATOM 1222 O O . GLN A 1 165 ? 1.466 -5.237 -6.069 1.00 96.12 165 GLN A O 1
ATOM 1227 N N . GLY A 1 166 ? 0.013 -3.565 -6.443 1.00 96.50 166 GLY A N 1
ATOM 1228 C CA . GLY A 1 166 ? -0.823 -4.305 -7.394 1.00 96.50 166 GLY A CA 1
ATOM 1229 C C . GLY A 1 166 ? -1.477 -5.540 -6.780 1.00 96.50 166 GLY A C 1
ATOM 1230 O O . GLY A 1 166 ? -1.345 -6.631 -7.316 1.00 96.50 166 GLY A O 1
ATOM 1231 N N . GLY A 1 167 ? -2.093 -5.393 -5.609 1.00 97.38 167 GLY A N 1
ATOM 1232 C CA . GLY A 1 167 ? -2.827 -6.448 -4.907 1.00 97.38 167 GLY A CA 1
ATOM 1233 C C . GLY A 1 167 ? -1.956 -7.466 -4.166 1.00 97.38 167 GLY A C 1
ATOM 1234 O O . GLY A 1 167 ? -2.482 -8.313 -3.445 1.00 97.38 167 GLY A O 1
ATOM 1235 N N . GLN A 1 168 ? -0.629 -7.386 -4.292 1.00 97.94 168 GLN A N 1
ATOM 1236 C CA . GLN A 1 168 ? 0.285 -8.362 -3.695 1.00 97.94 168 GLN A CA 1
ATOM 1237 C C . GLN A 1 168 ? 0.263 -8.355 -2.159 1.00 97.94 168 GLN A C 1
ATOM 1239 O O . GLN A 1 168 ? 0.420 -9.412 -1.548 1.00 97.94 168 GLN A O 1
ATOM 1244 N N . LEU A 1 169 ? 0.029 -7.205 -1.511 1.00 98.31 169 LEU A N 1
ATOM 1245 C CA . LEU A 1 169 ? -0.104 -7.152 -0.050 1.00 98.31 169 LEU A CA 1
ATOM 1246 C C . LEU A 1 169 ? -1.341 -7.927 0.425 1.00 98.31 169 LEU A C 1
ATOM 1248 O O . LEU A 1 169 ? -1.258 -8.651 1.415 1.00 98.31 169 LEU A O 1
ATOM 1252 N N . ALA A 1 170 ? -2.463 -7.817 -0.294 1.00 97.81 170 ALA A N 1
ATOM 1253 C CA . ALA A 1 170 ? -3.675 -8.571 0.027 1.00 97.81 170 ALA A CA 1
ATOM 1254 C C . ALA A 1 170 ? -3.483 -10.081 -0.178 1.00 97.81 170 ALA A C 1
ATOM 1256 O O . ALA A 1 170 ? -3.870 -10.862 0.690 1.00 97.81 170 ALA A O 1
ATOM 1257 N N . LEU A 1 171 ? -2.823 -10.488 -1.269 1.00 97.75 171 LEU A N 1
ATOM 1258 C CA . LEU A 1 171 ? -2.498 -11.898 -1.529 1.00 97.75 171 LEU A CA 1
ATOM 1259 C C . LEU A 1 171 ? -1.539 -12.505 -0.498 1.00 97.75 171 LEU A C 1
ATOM 1261 O O . LEU A 1 171 ? -1.538 -13.717 -0.292 1.00 97.75 171 LEU A O 1
ATOM 1265 N N . MET A 1 172 ? -0.707 -11.678 0.134 1.00 97.62 172 MET A N 1
ATOM 1266 C CA . MET A 1 172 ? 0.217 -12.122 1.174 1.00 97.62 172 MET A CA 1
ATOM 1267 C C . MET A 1 172 ? -0.501 -12.466 2.486 1.00 97.62 172 MET A C 1
ATOM 1269 O O . MET A 1 172 ? 0.030 -13.241 3.282 1.00 97.62 172 MET A O 1
ATOM 1273 N N . SER A 1 173 ? -1.691 -11.905 2.720 1.00 98.06 173 SER A N 1
ATOM 1274 C CA . SER A 1 173 ? -2.467 -12.142 3.934 1.00 98.06 173 SER A CA 1
ATOM 1275 C C . SER A 1 173 ? -3.391 -13.350 3.801 1.00 98.06 173 SER A C 1
ATOM 1277 O O . SER A 1 173 ? -4.083 -13.509 2.797 1.00 98.06 173 SER A O 1
ATOM 1279 N N . LYS A 1 174 ? -3.459 -14.164 4.860 1.00 97.06 174 LYS A N 1
ATOM 1280 C CA . LYS A 1 174 ? -4.483 -15.213 5.028 1.00 97.06 174 LYS A CA 1
ATOM 1281 C C . LYS A 1 174 ? -5.706 -14.725 5.815 1.00 97.06 174 LYS A C 1
ATOM 1283 O O . LYS A 1 174 ? -6.712 -15.427 5.863 1.00 97.06 174 LYS A O 1
ATOM 1288 N N . ALA A 1 175 ? -5.594 -13.568 6.467 1.00 98.31 175 ALA A N 1
ATOM 1289 C CA . ALA A 1 175 ? -6.681 -12.925 7.197 1.00 98.31 175 ALA A CA 1
ATOM 1290 C C . ALA A 1 175 ? -7.549 -12.100 6.238 1.00 98.31 175 ALA A C 1
ATOM 1292 O O . ALA A 1 175 ? -7.027 -11.614 5.233 1.00 98.31 175 ALA A O 1
ATOM 1293 N N . PRO A 1 176 ? -8.830 -11.851 6.558 1.00 98.38 176 PRO A N 1
ATOM 1294 C CA . PRO A 1 176 ? -9.618 -10.835 5.872 1.00 98.38 176 PRO A CA 1
ATOM 1295 C C . PRO A 1 176 ? -8.892 -9.484 5.832 1.00 98.38 176 PRO A C 1
ATOM 1297 O O . PRO A 1 176 ? -8.284 -9.059 6.820 1.00 98.38 176 PRO A O 1
ATOM 1300 N N . VAL A 1 177 ? -8.984 -8.791 4.697 1.00 98.62 177 VAL A N 1
ATOM 1301 C CA . VAL A 1 177 ? -8.325 -7.501 4.463 1.00 98.62 177 VAL A CA 1
ATOM 1302 C C . VAL A 1 177 ? -9.373 -6.403 4.319 1.00 98.62 177 VAL A C 1
ATOM 1304 O O . VAL A 1 177 ? -10.286 -6.483 3.494 1.00 98.62 177 VAL A O 1
ATOM 1307 N N . ARG A 1 178 ? -9.230 -5.348 5.120 1.00 98.50 178 ARG A N 1
ATOM 1308 C CA . ARG A 1 178 ? -9.975 -4.096 4.978 1.00 98.50 178 ARG A CA 1
ATOM 1309 C C . ARG A 1 178 ? -8.987 -2.990 4.646 1.00 98.50 178 ARG A C 1
ATOM 1311 O O . ARG A 1 178 ? -8.134 -2.679 5.468 1.00 98.50 178 ARG A O 1
ATOM 1318 N N . THR A 1 179 ? -9.127 -2.375 3.484 1.00 98.50 179 THR A N 1
ATOM 1319 C CA . THR A 1 179 ? -8.321 -1.226 3.067 1.00 98.50 179 THR A CA 1
ATOM 1320 C C . THR A 1 179 ? -9.148 0.041 3.206 1.00 98.50 179 THR A C 1
ATOM 1322 O O . THR A 1 179 ? -10.254 0.120 2.678 1.00 98.50 179 THR A O 1
ATOM 1325 N N . LEU A 1 180 ? -8.620 1.033 3.913 1.00 98.31 180 LEU A N 1
ATOM 1326 C CA . LEU A 1 180 ? -9.182 2.372 4.017 1.00 98.31 180 LEU A CA 1
ATOM 1327 C C . LEU A 1 180 ? -8.308 3.330 3.218 1.00 98.31 180 LEU A C 1
ATOM 1329 O O . LEU A 1 180 ? -7.093 3.370 3.424 1.00 98.31 180 LEU A O 1
ATOM 1333 N N . VAL A 1 181 ? -8.923 4.091 2.316 1.00 97.31 181 VAL A N 1
ATOM 1334 C CA . VAL A 1 181 ? -8.202 4.921 1.346 1.00 97.31 181 VAL A CA 1
ATOM 1335 C C . VAL A 1 181 ? -8.612 6.384 1.457 1.00 97.31 181 VAL A C 1
ATOM 1337 O O . VAL A 1 181 ? -9.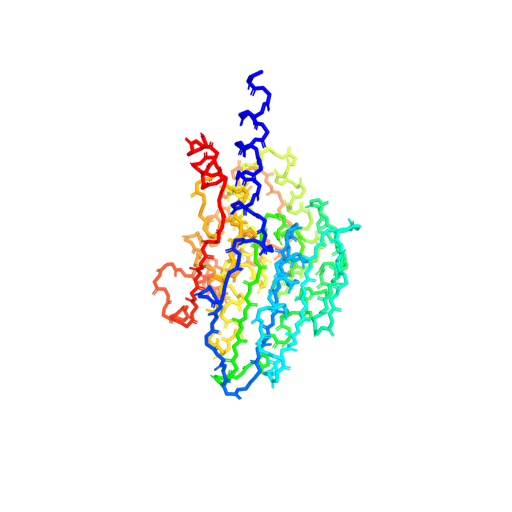798 6.698 1.517 1.00 97.31 181 VAL A O 1
ATOM 1340 N N . ILE A 1 182 ? -7.629 7.282 1.440 1.00 95.75 182 ILE A N 1
ATOM 1341 C CA . ILE A 1 182 ? -7.828 8.713 1.185 1.00 95.75 182 ILE A CA 1
ATOM 1342 C C . ILE A 1 182 ? -7.160 9.055 -0.144 1.00 95.75 182 ILE A C 1
ATOM 1344 O O . ILE A 1 182 ? -5.937 8.951 -0.277 1.00 95.75 182 ILE A O 1
ATOM 1348 N N . SER A 1 183 ? -7.967 9.451 -1.125 1.00 92.56 183 SER A N 1
ATOM 1349 C CA . SER A 1 183 ? -7.506 9.726 -2.484 1.00 92.56 183 SER A CA 1
ATOM 1350 C C . SER A 1 183 ? -7.018 11.164 -2.646 1.00 92.56 183 SER A C 1
ATOM 1352 O O . SER A 1 183 ? -7.753 12.115 -2.379 1.00 92.56 183 SER A O 1
ATOM 1354 N N . ASP A 1 184 ? -5.791 11.316 -3.151 1.00 84.56 184 ASP A N 1
ATOM 1355 C CA . ASP A 1 184 ? -5.290 12.548 -3.777 1.00 84.56 184 ASP A CA 1
ATOM 1356 C C . ASP A 1 184 ? -5.102 12.388 -5.301 1.00 84.56 184 ASP A C 1
ATOM 1358 O O . ASP A 1 184 ? -4.434 13.205 -5.936 1.00 84.56 184 ASP A O 1
ATOM 1362 N N . VAL A 1 185 ? -5.692 11.340 -5.895 1.00 80.81 185 VAL A N 1
ATOM 1363 C CA . VAL A 1 185 ? -5.544 10.983 -7.313 1.00 80.81 185 VAL A CA 1
ATOM 1364 C C . VAL A 1 185 ? -6.814 11.337 -8.084 1.00 80.81 185 VAL A C 1
ATOM 1366 O O . VAL A 1 185 ? -7.922 10.971 -7.702 1.00 80.81 185 VAL A O 1
ATOM 1369 N N . VAL A 1 186 ? -6.656 12.015 -9.223 1.00 76.62 186 VAL A N 1
ATOM 1370 C CA . VAL A 1 186 ? -7.775 12.341 -10.117 1.00 76.62 186 VAL A CA 1
ATOM 1371 C C . VAL A 1 186 ? -8.429 11.055 -10.635 1.00 76.62 186 VAL A C 1
ATOM 1373 O O . VAL A 1 186 ? -7.754 10.202 -11.204 1.00 76.62 186 VAL A O 1
ATOM 1376 N N . GLY A 1 187 ? -9.748 10.937 -10.466 1.00 77.94 187 GLY A N 1
ATOM 1377 C CA . GLY A 1 187 ? -10.528 9.766 -10.887 1.00 77.94 187 GLY A CA 1
ATOM 1378 C C . GLY A 1 187 ? -10.694 8.684 -9.813 1.00 77.94 187 GLY A C 1
ATOM 1379 O O . GLY A 1 187 ? -11.418 7.721 -10.061 1.00 77.94 187 GLY A O 1
ATOM 1380 N N . ASP A 1 188 ? -10.061 8.856 -8.643 1.00 80.25 188 ASP A N 1
ATOM 1381 C CA . ASP A 1 188 ? -10.274 8.076 -7.413 1.00 80.25 188 ASP A CA 1
ATOM 1382 C C . ASP A 1 188 ? -10.195 6.545 -7.584 1.00 80.25 188 ASP A C 1
ATOM 1384 O O . ASP A 1 188 ? -10.812 5.782 -6.837 1.00 80.25 188 ASP A O 1
ATOM 1388 N N . GLN A 1 189 ? -9.416 6.073 -8.562 1.00 83.94 189 GLN A N 1
ATOM 1389 C CA . GLN A 1 189 ? -9.191 4.645 -8.778 1.00 83.94 189 GLN A CA 1
ATOM 1390 C C . GLN A 1 189 ? -8.279 4.093 -7.678 1.00 83.94 189 GLN A C 1
ATOM 1392 O O . GLN A 1 189 ? -7.114 4.476 -7.564 1.00 83.94 189 GLN A O 1
ATOM 1397 N N . ALA A 1 190 ? -8.798 3.161 -6.875 1.00 81.25 190 ALA A N 1
ATOM 1398 C CA . ALA A 1 190 ? -8.065 2.586 -5.746 1.00 81.25 190 ALA A CA 1
ATOM 1399 C C . ALA A 1 190 ? -6.723 1.954 -6.161 1.00 81.25 190 ALA A C 1
ATOM 1401 O O . ALA A 1 190 ? -5.714 2.142 -5.483 1.00 81.25 190 ALA A O 1
ATOM 1402 N N . CYS A 1 191 ? -6.677 1.296 -7.325 1.00 85.31 191 CYS A N 1
ATOM 1403 C CA . CYS A 1 191 ? -5.470 0.654 -7.851 1.00 85.31 191 CYS A CA 1
ATOM 1404 C C . CYS A 1 191 ? -4.331 1.632 -8.216 1.00 85.31 191 CYS A C 1
ATOM 1406 O O . CYS A 1 191 ? -3.172 1.217 -8.342 1.00 85.31 191 CYS A O 1
ATOM 1408 N N . ASP A 1 192 ? -4.631 2.926 -8.352 1.00 87.81 192 ASP A N 1
ATOM 1409 C CA . ASP A 1 192 ? -3.640 3.972 -8.607 1.00 87.81 192 ASP A CA 1
ATOM 1410 C C . ASP A 1 192 ? -3.120 4.620 -7.320 1.00 87.81 192 ASP A C 1
ATOM 1412 O O . ASP A 1 192 ? -1.980 5.099 -7.279 1.00 87.81 192 ASP A O 1
ATOM 1416 N N . ILE A 1 193 ? -3.899 4.582 -6.238 1.00 90.50 193 ILE A N 1
ATOM 1417 C CA . ILE A 1 193 ? -3.524 5.191 -4.961 1.00 90.50 193 ILE A CA 1
ATOM 1418 C C . ILE A 1 193 ? -2.545 4.263 -4.244 1.00 90.50 193 ILE A C 1
ATOM 1420 O O . ILE A 1 193 ? -2.813 3.089 -4.001 1.00 90.50 193 ILE A O 1
ATOM 1424 N N . ALA A 1 194 ? -1.353 4.788 -3.956 1.00 89.81 194 ALA A N 1
ATOM 1425 C CA . ALA A 1 194 ? -0.204 4.005 -3.497 1.00 89.81 194 ALA A CA 1
ATOM 1426 C C . ALA A 1 194 ? 0.148 2.800 -4.400 1.00 89.81 194 ALA A C 1
ATOM 1428 O O . ALA A 1 194 ? 0.828 1.869 -3.963 1.00 89.81 194 ALA A O 1
ATOM 1429 N N . SER A 1 195 ? -0.270 2.840 -5.672 1.00 92.81 195 SER A N 1
ATOM 1430 C CA . SER A 1 195 ? -0.172 1.722 -6.618 1.00 92.81 195 SER A CA 1
ATOM 1431 C C . SER A 1 195 ? -0.934 0.464 -6.159 1.00 92.81 195 SER A C 1
ATOM 1433 O O . SER A 1 195 ? -0.507 -0.654 -6.449 1.00 92.81 195 SER A O 1
ATOM 1435 N N . GLY A 1 196 ? -2.039 0.652 -5.426 1.00 94.88 196 GLY A N 1
ATOM 1436 C CA . GLY A 1 196 ? -3.044 -0.375 -5.155 1.00 94.88 196 GLY A CA 1
ATOM 1437 C C . GLY A 1 196 ? -2.511 -1.618 -4.452 1.00 94.88 196 GLY A C 1
ATOM 1438 O O . GLY A 1 196 ? -2.606 -2.698 -5.024 1.00 94.88 196 GLY A O 1
ATOM 1439 N N . PRO A 1 197 ? -1.924 -1.535 -3.245 1.00 96.88 197 PRO A N 1
ATOM 1440 C CA . PRO A 1 197 ? -1.325 -2.703 -2.593 1.00 96.88 197 PRO A CA 1
ATOM 1441 C C . PRO A 1 197 ? -2.317 -3.839 -2.306 1.00 96.88 197 PRO A C 1
ATOM 1443 O O . PRO A 1 197 ? -1.913 -4.997 -2.223 1.00 96.88 197 PRO A O 1
ATOM 1446 N N . CYS A 1 198 ? -3.608 -3.525 -2.186 1.00 97.62 198 CYS A N 1
ATOM 1447 C CA . CYS A 1 198 ? -4.667 -4.494 -1.897 1.00 97.62 198 CYS A CA 1
ATOM 1448 C C . CYS A 1 198 ? -5.733 -4.585 -2.995 1.00 97.62 198 CYS A C 1
ATOM 1450 O O . CYS A 1 198 ? -6.723 -5.288 -2.816 1.00 97.62 198 CYS A O 1
ATOM 1452 N N . ASP A 1 199 ? -5.533 -3.888 -4.111 1.00 96.75 199 ASP A N 1
ATOM 1453 C CA . ASP A 1 199 ? -6.505 -3.777 -5.193 1.00 96.75 199 ASP A CA 1
ATOM 1454 C C . ASP A 1 199 ? -6.005 -4.528 -6.432 1.00 96.75 199 ASP A C 1
ATOM 1456 O O . ASP A 1 199 ? -4.792 -4.594 -6.660 1.00 96.75 199 ASP A O 1
ATOM 1460 N N . PRO A 1 200 ? -6.910 -5.099 -7.245 1.00 97.06 200 PRO A N 1
ATOM 1461 C CA . PRO A 1 200 ? -6.516 -5.794 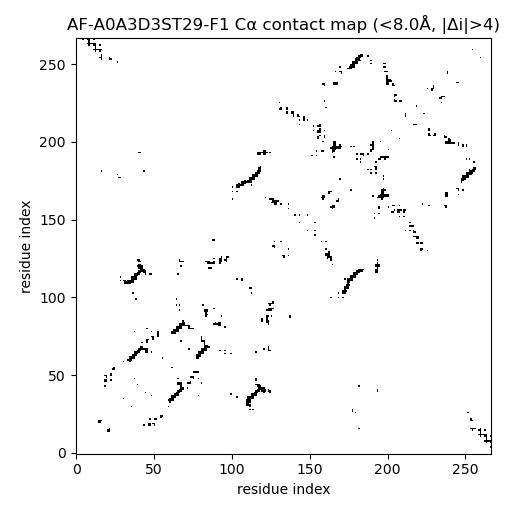-8.460 1.00 97.06 200 PRO A CA 1
ATOM 1462 C C . PRO A 1 200 ? -5.815 -4.848 -9.438 1.00 97.06 200 PRO A C 1
ATOM 1464 O O . PRO A 1 200 ? -6.196 -3.687 -9.605 1.00 97.06 200 PRO A O 1
ATOM 1467 N N . ASP A 1 201 ? -4.817 -5.377 -10.133 1.00 97.06 201 ASP A N 1
ATOM 1468 C CA . ASP A 1 201 ? -4.086 -4.677 -11.176 1.00 97.06 201 ASP A CA 1
ATOM 1469 C C . ASP A 1 201 ? -4.594 -5.133 -12.553 1.00 97.06 201 ASP A C 1
ATOM 1471 O O . ASP A 1 201 ? -4.391 -6.296 -12.914 1.00 97.06 201 ASP A O 1
ATOM 1475 N N . PRO A 1 202 ? -5.251 -4.261 -13.341 1.00 96.06 202 PRO A N 1
ATOM 1476 C CA . PRO A 1 202 ? -5.721 -4.614 -14.679 1.00 96.06 202 PRO A CA 1
ATOM 1477 C C . PRO A 1 202 ? -4.589 -4.739 -15.709 1.00 96.06 202 PRO A C 1
ATOM 1479 O O . PRO A 1 202 ? -4.817 -5.318 -16.766 1.00 96.06 202 PRO A O 1
ATOM 1482 N N . SER A 1 203 ? -3.397 -4.207 -15.422 1.00 97.75 203 SER A N 1
ATOM 1483 C CA . SER A 1 203 ? -2.245 -4.253 -16.330 1.00 97.75 203 SER A CA 1
ATOM 1484 C C . SER A 1 203 ? -1.430 -5.536 -16.185 1.00 97.75 203 SER A C 1
ATOM 1486 O O . SER A 1 203 ? -1.564 -6.252 -15.196 1.00 97.75 203 SER A O 1
ATOM 1488 N N . SER A 1 204 ? -0.601 -5.828 -17.179 1.00 98.31 204 SER A N 1
ATOM 1489 C CA . SER A 1 204 ? 0.207 -7.043 -17.282 1.00 98.31 204 SER A CA 1
ATOM 1490 C C . SER A 1 204 ? 1.711 -6.768 -17.384 1.00 98.31 204 SER A C 1
ATOM 1492 O O . SER A 1 204 ? 2.154 -5.642 -17.641 1.00 98.31 204 SER A O 1
ATOM 1494 N N . PHE A 1 205 ? 2.519 -7.824 -17.272 1.00 98.62 205 PHE A N 1
ATOM 1495 C CA . PHE A 1 205 ? 3.947 -7.782 -17.579 1.00 98.62 205 PHE A CA 1
ATOM 1496 C C . PHE A 1 205 ? 4.223 -7.296 -19.010 1.00 98.62 205 PHE A C 1
ATOM 1498 O O . PHE A 1 205 ? 5.219 -6.604 -19.240 1.00 98.62 205 PHE A O 1
ATOM 1505 N N . GLU A 1 206 ? 3.348 -7.618 -19.969 1.00 98.44 206 GLU A N 1
ATOM 1506 C CA . GLU A 1 206 ? 3.448 -7.116 -21.343 1.00 98.44 206 GLU A CA 1
ATOM 1507 C C . GLU A 1 206 ? 3.239 -5.602 -21.399 1.00 98.44 206 GLU A C 1
ATOM 1509 O O . GLU A 1 206 ? 4.046 -4.903 -22.015 1.00 98.44 206 GLU A O 1
ATOM 1514 N N . ASP A 1 207 ? 2.241 -5.082 -20.680 1.00 98.50 207 ASP A N 1
ATOM 1515 C CA . ASP A 1 207 ? 2.011 -3.639 -20.571 1.00 98.50 207 ASP A CA 1
ATOM 1516 C C . ASP A 1 207 ? 3.212 -2.937 -19.935 1.00 98.50 207 ASP A C 1
ATOM 1518 O O . ASP A 1 207 ? 3.660 -1.902 -20.427 1.00 98.50 207 ASP A O 1
ATOM 1522 N N . ALA A 1 208 ? 3.792 -3.516 -18.879 1.00 98.38 208 ALA A N 1
ATOM 1523 C CA . ALA A 1 208 ? 4.989 -2.969 -18.246 1.00 98.38 208 ALA A CA 1
ATOM 1524 C C . ALA A 1 208 ? 6.169 -2.884 -19.229 1.00 98.38 208 ALA A C 1
ATOM 1526 O O . ALA A 1 208 ? 6.842 -1.853 -19.290 1.00 98.38 208 ALA A O 1
ATOM 1527 N N . ARG A 1 209 ? 6.404 -3.917 -20.049 1.00 98.31 209 ARG A N 1
ATOM 1528 C CA . ARG A 1 209 ? 7.441 -3.873 -21.098 1.00 98.31 209 ARG A CA 1
ATOM 1529 C C . ARG A 1 209 ? 7.122 -2.853 -22.185 1.00 98.31 209 ARG A C 1
ATOM 1531 O O . ARG A 1 209 ? 8.024 -2.136 -22.615 1.00 98.31 209 ARG A O 1
ATOM 1538 N N . ALA A 1 210 ? 5.863 -2.774 -22.610 1.00 98.44 210 ALA A N 1
ATOM 1539 C CA . ALA A 1 210 ? 5.413 -1.813 -23.610 1.00 98.44 210 ALA A CA 1
ATOM 1540 C C . ALA A 1 210 ? 5.600 -0.369 -23.127 1.00 98.44 210 ALA A C 1
ATOM 1542 O O . ALA A 1 210 ? 6.039 0.480 -23.899 1.00 98.44 210 ALA A O 1
ATOM 1543 N N . VAL A 1 211 ? 5.343 -0.097 -21.843 1.00 98.50 211 VAL A N 1
ATOM 1544 C CA . VAL A 1 211 ? 5.624 1.199 -21.215 1.00 98.50 211 VAL A CA 1
ATOM 1545 C C . VAL A 1 211 ? 7.118 1.514 -21.263 1.00 98.50 211 VAL A C 1
ATOM 1547 O O . VAL A 1 211 ? 7.486 2.591 -21.729 1.00 98.50 211 VAL A O 1
ATOM 1550 N N . LEU A 1 212 ? 7.990 0.598 -20.824 1.00 98.38 212 LEU A N 1
ATOM 1551 C CA . LEU A 1 212 ? 9.438 0.846 -20.846 1.00 98.38 212 LEU A CA 1
ATOM 1552 C C . LEU A 1 212 ? 9.947 1.139 -22.264 1.00 98.38 212 LEU A C 1
ATOM 1554 O O . LEU A 1 212 ? 10.706 2.086 -22.453 1.00 98.38 212 LEU A O 1
ATOM 1558 N N . ALA A 1 213 ? 9.471 0.386 -23.260 1.00 98.00 213 ALA A N 1
ATOM 1559 C CA . ALA A 1 213 ? 9.807 0.617 -24.661 1.00 98.00 213 ALA A CA 1
ATOM 1560 C C . ALA A 1 213 ? 9.279 1.969 -25.170 1.00 98.00 213 ALA A C 1
ATOM 1562 O O . ALA A 1 213 ? 10.025 2.726 -25.785 1.00 98.00 213 ALA A O 1
ATOM 1563 N N . ARG A 1 214 ? 8.016 2.307 -24.874 1.00 98.25 214 ARG A N 1
ATOM 1564 C CA . ARG A 1 214 ? 7.380 3.571 -25.285 1.00 98.25 214 ARG A CA 1
ATOM 1565 C C . ARG A 1 214 ? 8.145 4.799 -24.795 1.00 98.25 214 ARG A C 1
ATOM 1567 O O . ARG A 1 214 ? 8.203 5.797 -25.508 1.00 98.25 214 ARG A O 1
ATOM 1574 N N . TRP A 1 215 ? 8.728 4.719 -23.602 1.00 98.12 215 TRP A N 1
ATOM 1575 C CA . TRP A 1 215 ? 9.470 5.818 -22.980 1.00 98.12 215 TRP A CA 1
ATOM 1576 C C . TRP A 1 215 ? 10.990 5.718 -23.143 1.00 98.12 215 TRP A C 1
ATOM 1578 O O . TRP A 1 215 ? 11.710 6.486 -22.509 1.00 98.12 215 TRP A O 1
ATOM 1588 N N . ASN A 1 216 ? 11.481 4.807 -23.994 1.00 97.12 216 ASN A N 1
ATOM 1589 C CA . ASN A 1 216 ? 12.910 4.562 -24.223 1.00 97.12 216 ASN A CA 1
ATOM 1590 C C . ASN A 1 216 ? 13.700 4.373 -22.915 1.00 97.12 216 ASN A C 1
ATOM 1592 O O . ASN A 1 216 ? 14.796 4.907 -22.748 1.00 97.12 216 ASN A O 1
ATOM 1596 N N . VAL A 1 217 ? 13.116 3.643 -21.964 1.00 97.62 217 VAL A N 1
ATOM 1597 C CA . VAL A 1 217 ? 13.778 3.291 -20.708 1.00 97.62 217 VAL A CA 1
ATOM 1598 C C . VAL A 1 217 ? 14.608 2.041 -20.937 1.00 97.62 217 VAL A C 1
ATOM 1600 O O . VAL A 1 217 ? 14.088 1.023 -21.389 1.00 97.62 217 VAL A O 1
ATOM 1603 N N . GLU A 1 218 ? 15.882 2.101 -20.566 1.00 97.00 218 GLU A N 1
ATOM 1604 C CA . GLU A 1 218 ? 16.787 0.956 -20.555 1.00 97.00 218 GLU A CA 1
ATOM 1605 C C . GLU A 1 218 ? 16.817 0.379 -19.132 1.00 97.00 218 GLU A C 1
ATOM 1607 O O . GLU A 1 218 ? 17.541 0.882 -18.260 1.00 97.00 218 GLU A O 1
ATOM 1612 N N . PRO A 1 219 ? 15.979 -0.630 -18.823 1.00 96.75 219 PRO A N 1
ATOM 1613 C CA . PRO A 1 219 ? 15.945 -1.199 -17.488 1.00 96.75 219 PRO A CA 1
ATOM 1614 C C . PRO A 1 219 ? 17.254 -1.940 -17.173 1.00 96.75 219 PRO A C 1
ATOM 1616 O O . PRO A 1 219 ? 17.844 -2.565 -18.058 1.00 96.75 219 PRO A O 1
ATOM 1619 N N . PRO A 1 220 ? 17.674 -1.971 -15.896 1.00 98.00 220 PRO A N 1
ATOM 1620 C CA . PRO A 1 220 ? 18.718 -2.880 -15.442 1.00 98.00 220 PRO A CA 1
ATOM 1621 C C . PRO A 1 220 ? 18.419 -4.330 -15.832 1.00 98.00 220 PRO A C 1
ATOM 1623 O O . PRO A 1 220 ? 17.259 -4.744 -15.912 1.00 98.00 220 PRO A O 1
ATOM 1626 N N . ARG A 1 221 ? 19.474 -5.131 -16.013 1.00 97.94 221 ARG A N 1
ATOM 1627 C CA . ARG A 1 221 ? 19.366 -6.520 -16.482 1.00 97.94 221 ARG A CA 1
ATOM 1628 C C . ARG A 1 221 ? 18.360 -7.352 -15.677 1.00 97.94 221 ARG A C 1
ATOM 1630 O O . ARG A 1 221 ? 17.521 -8.014 -16.274 1.00 97.94 221 ARG A O 1
ATOM 1637 N N . ALA A 1 222 ? 18.399 -7.270 -14.346 1.00 98.31 222 ALA A N 1
ATOM 1638 C CA . ALA A 1 222 ? 17.492 -8.022 -13.476 1.00 98.31 222 ALA A CA 1
ATOM 1639 C C . ALA A 1 222 ? 16.012 -7.647 -13.691 1.00 98.31 222 ALA A C 1
ATOM 1641 O O . ALA A 1 222 ? 15.130 -8.504 -13.650 1.00 98.31 222 ALA A O 1
ATOM 1642 N N . VAL A 1 223 ? 15.732 -6.370 -13.975 1.00 98.38 223 VAL A N 1
ATOM 1643 C CA . VAL A 1 223 ? 14.381 -5.890 -14.303 1.00 98.38 223 VAL A CA 1
ATOM 1644 C C . VAL A 1 223 ? 13.936 -6.437 -15.654 1.00 98.38 223 VAL A C 1
ATOM 1646 O O . VAL A 1 223 ? 12.825 -6.954 -15.756 1.00 98.38 223 VAL A O 1
ATOM 1649 N N . ALA A 1 224 ? 14.794 -6.358 -16.675 1.00 98.00 224 ALA A N 1
ATOM 1650 C CA . ALA A 1 224 ? 14.494 -6.891 -18.002 1.00 98.00 224 ALA A CA 1
ATOM 1651 C C . ALA A 1 224 ? 14.188 -8.398 -17.949 1.00 98.00 224 ALA A C 1
ATOM 1653 O O . ALA A 1 224 ? 13.153 -8.831 -18.456 1.00 98.00 224 ALA A O 1
ATOM 1654 N N . GLU A 1 225 ? 15.037 -9.172 -17.265 1.00 98.12 225 GLU A N 1
ATOM 1655 C CA . GLU A 1 225 ? 14.869 -10.618 -17.076 1.00 98.12 225 GLU A CA 1
ATOM 1656 C C . GLU A 1 225 ? 13.569 -10.944 -16.330 1.00 98.12 225 GLU A C 1
ATOM 1658 O O . GLU A 1 225 ? 12.820 -11.825 -16.751 1.00 98.12 225 GLU A O 1
ATOM 1663 N N . ARG A 1 226 ? 13.243 -10.209 -15.257 1.00 98.19 226 ARG A N 1
ATOM 1664 C CA . ARG A 1 226 ? 11.983 -10.401 -14.527 1.00 98.19 226 ARG A CA 1
ATOM 1665 C C . ARG A 1 226 ? 10.767 -10.191 -15.425 1.00 98.19 226 ARG A C 1
ATOM 1667 O O . ARG A 1 226 ? 9.858 -11.018 -15.408 1.00 98.19 226 ARG A O 1
ATOM 1674 N N . LEU A 1 227 ? 10.727 -9.083 -16.166 1.00 98.12 227 LEU A N 1
ATOM 1675 C CA . LEU A 1 227 ? 9.596 -8.773 -17.040 1.00 98.12 227 LEU A CA 1
ATOM 1676 C C . LEU A 1 227 ? 9.463 -9.810 -18.162 1.00 98.12 227 LEU A C 1
ATOM 1678 O O . LEU A 1 227 ? 8.355 -10.218 -18.494 1.00 98.12 227 LEU A O 1
ATOM 1682 N N . GLU A 1 228 ? 10.582 -10.281 -18.715 1.00 97.94 228 GLU A N 1
ATOM 1683 C CA . GLU A 1 228 ? 10.587 -11.354 -19.710 1.00 97.94 228 GLU A CA 1
ATOM 1684 C C . GLU A 1 228 ? 10.050 -12.675 -19.138 1.00 97.94 228 GLU A C 1
ATOM 1686 O O . GLU A 1 228 ? 9.211 -13.321 -19.769 1.00 97.94 228 GLU A O 1
ATOM 1691 N N . LEU A 1 229 ? 10.493 -13.070 -17.941 1.00 98.12 229 LEU A N 1
ATOM 1692 C CA . LEU A 1 229 ? 9.988 -14.259 -17.248 1.00 98.12 229 LEU A CA 1
ATOM 1693 C C . LEU A 1 229 ? 8.491 -14.145 -16.932 1.00 98.12 229 LEU A C 1
ATOM 1695 O O . LEU A 1 229 ? 7.771 -15.134 -17.061 1.00 98.12 229 LEU A O 1
ATOM 1699 N N . GLY A 1 230 ? 8.025 -12.950 -16.565 1.00 97.81 230 GLY A N 1
ATOM 1700 C CA . GLY A 1 230 ? 6.608 -12.645 -16.380 1.00 97.81 230 GLY A CA 1
ATOM 1701 C C . GLY A 1 230 ? 5.793 -12.848 -17.659 1.00 97.81 230 GLY A C 1
ATOM 1702 O O . GLY A 1 230 ? 4.829 -13.606 -17.650 1.00 97.81 230 GLY A O 1
ATOM 1703 N N . CYS A 1 231 ? 6.234 -12.287 -18.792 1.00 97.56 231 CYS A N 1
ATOM 1704 C CA . CYS A 1 231 ? 5.580 -12.500 -20.092 1.00 97.56 231 CYS A CA 1
ATOM 1705 C C . CYS A 1 231 ? 5.561 -13.974 -20.527 1.00 97.56 231 CYS A C 1
ATOM 1707 O O . CYS A 1 231 ? 4.641 -14.407 -21.212 1.00 97.56 231 CYS A O 1
ATOM 1709 N N . LYS A 1 232 ? 6.568 -14.764 -20.136 1.00 97.69 232 LYS A N 1
ATOM 1710 C CA . LYS A 1 232 ? 6.617 -16.213 -20.403 1.00 97.69 232 LYS A CA 1
ATOM 1711 C C . LYS A 1 232 ? 5.781 -17.044 -19.417 1.00 97.69 232 LYS A C 1
ATOM 1713 O O . LYS A 1 232 ? 5.761 -18.266 -19.536 1.00 97.69 232 LYS A O 1
ATOM 1718 N N . GLY A 1 233 ? 5.141 -16.417 -18.427 1.00 96.56 233 GLY A N 1
ATOM 1719 C CA . GLY A 1 233 ? 4.361 -17.094 -17.386 1.00 96.56 233 GLY A CA 1
ATOM 1720 C C . GLY A 1 233 ? 5.199 -17.841 -16.342 1.00 96.56 233 GLY A C 1
ATOM 1721 O O . GLY A 1 233 ? 4.648 -18.586 -15.536 1.00 96.56 233 GLY A O 1
ATOM 1722 N N . ALA A 1 234 ? 6.523 -17.654 -16.327 1.00 97.38 234 ALA A N 1
ATOM 1723 C CA . ALA A 1 234 ? 7.408 -18.265 -15.332 1.00 97.38 234 ALA A CA 1
ATOM 1724 C C . ALA A 1 234 ? 7.308 -17.575 -13.959 1.00 97.38 234 ALA A C 1
ATOM 1726 O O . ALA A 1 234 ? 7.629 -18.170 -12.931 1.00 97.38 234 ALA A O 1
ATOM 1727 N N . ILE A 1 235 ? 6.854 -16.320 -13.940 1.00 96.69 235 ILE A N 1
ATOM 1728 C CA . ILE A 1 235 ? 6.487 -15.574 -12.736 1.00 96.69 235 ILE A CA 1
ATOM 1729 C C . ILE A 1 235 ? 4.994 -15.278 -12.830 1.00 96.69 235 ILE A C 1
ATOM 1731 O O . ILE A 1 235 ? 4.516 -14.827 -13.868 1.00 96.69 235 ILE A O 1
ATOM 1735 N N . ALA A 1 236 ? 4.263 -15.535 -11.745 1.00 96.25 236 ALA A N 1
ATOM 1736 C CA . ALA A 1 236 ? 2.837 -15.248 -11.690 1.00 96.25 236 ALA A CA 1
ATOM 1737 C C . ALA A 1 236 ? 2.564 -13.746 -11.846 1.00 96.25 236 ALA A C 1
ATOM 1739 O O . ALA A 1 236 ? 3.283 -12.909 -11.295 1.00 96.25 236 ALA A O 1
ATOM 1740 N N . GLU A 1 237 ? 1.490 -13.436 -12.561 1.00 97.69 237 GLU A N 1
ATOM 1741 C CA . GLU A 1 237 ? 1.019 -12.072 -12.761 1.00 97.69 237 GLU A CA 1
ATOM 1742 C C . GLU A 1 237 ? 0.465 -11.450 -11.463 1.00 97.69 237 GLU A C 1
ATOM 1744 O O . GLU A 1 237 ? 0.069 -12.164 -10.531 1.00 97.69 237 GLU A O 1
ATOM 1749 N N . THR A 1 238 ? 0.409 -10.116 -11.398 1.00 97.69 238 THR A N 1
ATOM 1750 C CA . THR A 1 238 ? -0.387 -9.401 -10.388 1.00 97.69 238 THR A CA 1
ATOM 1751 C C . THR A 1 238 ? -1.859 -9.845 -10.462 1.00 97.69 238 THR A C 1
ATOM 1753 O O . THR A 1 238 ? -2.371 -10.108 -11.557 1.00 97.69 238 THR A O 1
ATOM 1756 N N . PRO A 1 239 ? -2.575 -9.964 -9.327 1.00 97.75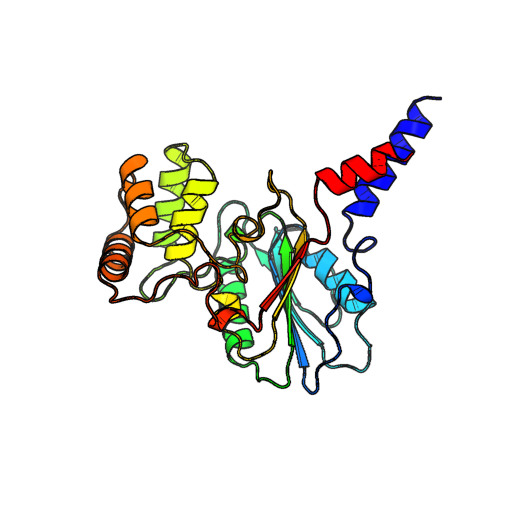 239 PRO A N 1
ATOM 1757 C CA . PRO A 1 239 ? -3.980 -10.361 -9.318 1.00 97.75 239 PRO A CA 1
ATOM 1758 C C . PRO A 1 239 ? -4.822 -9.430 -10.188 1.00 97.75 239 PRO A C 1
ATOM 1760 O O . PRO A 1 239 ? -4.775 -8.208 -10.052 1.00 97.75 239 PRO A O 1
ATOM 1763 N N . LYS A 1 240 ? -5.598 -10.029 -11.087 1.00 97.56 240 LYS A N 1
ATOM 1764 C CA . LYS A 1 240 ? -6.423 -9.318 -12.067 1.00 97.56 240 LYS A CA 1
ATOM 1765 C C . LYS A 1 240 ? -7.809 -9.007 -11.487 1.00 97.56 240 LYS A C 1
ATOM 1767 O O . LYS A 1 240 ? -8.214 -9.621 -10.497 1.00 97.56 240 LYS A O 1
ATOM 1772 N N . PRO A 1 241 ? -8.572 -8.072 -12.076 1.00 96.69 241 PRO A N 1
ATOM 1773 C CA . PRO A 1 241 ? -9.965 -7.868 -11.690 1.00 96.69 241 PRO A CA 1
ATOM 1774 C C . PRO A 1 241 ? -10.753 -9.186 -11.743 1.00 96.69 241 PRO A C 1
ATOM 1776 O O . PRO A 1 241 ? -10.724 -9.888 -12.750 1.00 96.69 241 PRO A O 1
ATOM 1779 N N . GLY A 1 242 ? -11.434 -9.531 -10.646 1.00 95.56 242 GLY A N 1
ATOM 1780 C CA . GLY A 1 242 ? -12.169 -10.796 -10.511 1.00 95.56 242 GLY A CA 1
ATOM 1781 C C . GLY A 1 242 ? -11.342 -11.995 -10.027 1.00 95.56 242 GLY A C 1
ATOM 1782 O O . GLY A 1 242 ? -11.886 -13.093 -9.945 1.00 95.56 242 GLY A O 1
ATOM 1783 N N . ASP A 1 243 ? -10.062 -11.816 -9.684 1.00 97.06 243 ASP A N 1
ATOM 1784 C CA . ASP A 1 243 ? -9.241 -12.886 -9.112 1.00 97.06 243 ASP A CA 1
ATOM 1785 C C . ASP A 1 243 ? -9.838 -13.386 -7.778 1.00 97.06 243 ASP A C 1
ATOM 1787 O O . ASP A 1 243 ? -9.956 -12.605 -6.827 1.00 97.06 243 ASP A O 1
ATOM 1791 N N . PRO A 1 244 ? -10.201 -14.680 -7.658 1.00 97.38 244 PRO A N 1
ATOM 1792 C CA . PRO A 1 244 ? -10.840 -15.214 -6.456 1.00 97.38 244 PRO A CA 1
ATOM 1793 C C . PRO A 1 244 ? -9.934 -15.143 -5.224 1.00 97.38 244 PRO A C 1
ATOM 1795 O O . PRO A 1 244 ? -10.427 -15.149 -4.097 1.00 97.38 244 PRO A O 1
ATOM 1798 N N . ARG A 1 245 ? -8.614 -15.030 -5.412 1.00 96.75 245 ARG A N 1
ATOM 1799 C CA . ARG A 1 245 ? -7.656 -14.861 -4.315 1.00 96.75 245 ARG A CA 1
ATOM 1800 C C . ARG A 1 245 ? -7.747 -13.486 -3.656 1.00 96.75 245 ARG A C 1
ATOM 1802 O O . ARG A 1 245 ? -7.097 -13.291 -2.644 1.00 96.75 245 ARG A O 1
ATOM 1809 N N . LEU A 1 246 ? -8.513 -12.543 -4.207 1.00 97.19 246 LEU A N 1
ATOM 1810 C CA . LEU A 1 246 ? -8.816 -11.256 -3.575 1.00 97.19 246 LEU A CA 1
ATOM 1811 C C . LEU A 1 246 ? -10.215 -11.213 -2.943 1.00 97.19 246 LEU A C 1
ATOM 1813 O O . LEU A 1 246 ? -10.614 -10.171 -2.435 1.00 97.19 246 LEU A O 1
ATOM 1817 N N . ALA A 1 247 ? -10.967 -12.320 -2.928 1.00 97.00 247 ALA A N 1
ATOM 1818 C CA . ALA A 1 247 ? -12.330 -12.341 -2.386 1.00 97.00 247 ALA A CA 1
ATOM 1819 C C . ALA A 1 247 ? -12.407 -11.989 -0.886 1.00 97.00 247 ALA A C 1
ATOM 1821 O O . ALA A 1 247 ? -13.454 -11.566 -0.400 1.00 97.00 247 ALA A O 1
ATOM 1822 N N . HIS A 1 248 ? -11.304 -12.149 -0.148 1.00 97.00 248 HIS A N 1
ATOM 1823 C CA . HIS A 1 248 ? -11.190 -11.772 1.262 1.00 97.00 248 HIS A CA 1
ATOM 1824 C C . HIS A 1 248 ? -10.748 -10.318 1.479 1.00 97.00 248 HIS A C 1
ATOM 1826 O O . HIS A 1 248 ? -10.616 -9.899 2.631 1.00 97.00 248 HIS A O 1
ATOM 1832 N N . ALA A 1 249 ? -10.510 -9.554 0.409 1.00 97.81 249 ALA A N 1
ATOM 1833 C CA . ALA A 1 249 ? -10.060 -8.172 0.461 1.00 97.81 249 ALA A CA 1
ATOM 1834 C C . ALA A 1 249 ? -11.167 -7.198 0.045 1.00 97.81 249 ALA A C 1
ATOM 1836 O O . ALA A 1 249 ? -11.836 -7.365 -0.971 1.00 97.81 249 ALA A O 1
ATOM 1837 N N . THR A 1 250 ? -11.353 -6.151 0.846 1.00 97.19 250 THR A N 1
ATOM 1838 C CA . THR A 1 250 ? -12.335 -5.094 0.588 1.00 97.19 250 THR A CA 1
ATOM 1839 C C . THR A 1 250 ? -11.693 -3.726 0.741 1.00 97.19 250 THR A C 1
ATOM 1841 O O . THR A 1 250 ? -10.980 -3.481 1.713 1.00 97.19 250 THR A O 1
ATOM 1844 N N . THR A 1 251 ? -11.994 -2.819 -0.183 1.00 97.12 251 THR A N 1
ATOM 1845 C CA . THR A 1 251 ? -11.489 -1.444 -0.171 1.00 97.12 251 THR A CA 1
ATOM 1846 C C . THR A 1 251 ? -12.636 -0.467 0.056 1.00 97.12 251 THR A C 1
ATOM 1848 O O . THR A 1 251 ? -13.698 -0.584 -0.553 1.00 97.12 251 THR A O 1
ATOM 1851 N N . LEU A 1 252 ? -12.426 0.498 0.949 1.00 96.38 252 LEU A N 1
ATOM 1852 C CA . LEU A 1 252 ? -13.345 1.590 1.233 1.00 96.38 252 LEU A CA 1
ATOM 1853 C C . LEU A 1 252 ? -12.625 2.926 1.033 1.00 96.38 252 LEU A C 1
ATOM 1855 O O . LEU A 1 252 ? -11.626 3.214 1.695 1.00 96.38 252 LEU A O 1
ATOM 1859 N N . MET A 1 253 ? -13.171 3.754 0.147 1.00 95.81 253 MET A N 1
ATOM 1860 C CA . MET A 1 253 ? -12.744 5.138 -0.018 1.00 95.81 253 MET A CA 1
ATOM 1861 C C . MET A 1 253 ? -13.359 5.988 1.097 1.00 95.81 253 MET A C 1
ATOM 1863 O O . MET A 1 253 ? -14.576 6.135 1.153 1.00 95.81 253 MET A O 1
ATOM 1867 N N . LEU A 1 254 ? -12.529 6.518 1.995 1.00 95.25 254 LEU A N 1
ATOM 1868 C CA . LEU A 1 254 ? -12.963 7.378 3.097 1.00 95.25 254 LEU A CA 1
ATOM 1869 C C . LEU A 1 254 ? -13.169 8.823 2.651 1.00 95.25 254 LEU A C 1
ATOM 1871 O O . LEU A 1 254 ? -14.117 9.469 3.083 1.00 95.25 254 LEU A O 1
ATOM 1875 N N . ALA A 1 255 ? -12.264 9.331 1.817 1.00 94.44 255 ALA A N 1
ATOM 1876 C CA . ALA A 1 255 ? -12.291 10.714 1.369 1.00 94.44 255 ALA A CA 1
ATOM 1877 C C . ALA A 1 255 ? -11.694 10.856 -0.031 1.00 94.44 255 ALA A C 1
ATOM 1879 O O . ALA A 1 255 ? -10.730 10.172 -0.389 1.00 94.44 255 ALA A O 1
ATOM 1880 N N . THR A 1 256 ? -12.262 11.786 -0.796 1.00 94.12 256 THR A N 1
ATOM 1881 C CA . THR A 1 256 ? -11.782 12.197 -2.117 1.00 94.12 256 THR A CA 1
ATOM 1882 C C . THR A 1 256 ? -11.815 13.716 -2.221 1.00 94.12 256 THR A C 1
ATOM 1884 O O . THR A 1 256 ? -12.590 14.381 -1.530 1.00 94.12 256 THR A O 1
ATOM 1887 N N . ALA A 1 257 ? -11.016 14.279 -3.130 1.00 91.38 257 ALA A N 1
ATOM 1888 C CA . ALA A 1 257 ? -11.035 15.719 -3.392 1.00 91.38 257 ALA A CA 1
ATOM 1889 C C . ALA A 1 257 ? -12.433 16.215 -3.813 1.00 91.38 257 ALA A C 1
ATOM 1891 O O . ALA A 1 257 ? -12.843 17.313 -3.436 1.00 91.38 257 ALA A O 1
ATOM 1892 N N . LYS A 1 258 ? -13.184 15.387 -4.554 1.00 92.12 258 LYS A N 1
ATOM 1893 C CA . LYS A 1 258 ? -14.560 15.695 -4.952 1.00 92.12 258 LYS A CA 1
ATOM 1894 C C . LYS A 1 258 ? -15.503 15.746 -3.748 1.00 92.12 258 LYS A C 1
ATOM 1896 O O . LYS A 1 258 ? -16.241 16.712 -3.627 1.00 92.12 258 LYS A O 1
ATOM 1901 N N . ALA A 1 259 ? -15.441 14.764 -2.847 1.00 92.06 259 ALA A N 1
ATOM 1902 C CA . ALA A 1 259 ? -16.287 14.744 -1.653 1.00 92.06 259 ALA A CA 1
ATOM 1903 C C . ALA A 1 259 ? -16.045 15.975 -0.763 1.00 92.06 259 ALA A C 1
ATOM 1905 O O . ALA A 1 259 ? -16.996 16.597 -0.300 1.00 92.06 259 ALA A O 1
ATOM 1906 N N . SER A 1 260 ? -14.784 16.387 -0.596 1.00 93.06 260 SER A N 1
ATOM 1907 C CA . SER A 1 260 ? -14.452 17.634 0.103 1.00 93.06 260 SER A CA 1
ATOM 1908 C C . SER A 1 260 ? -15.065 18.868 -0.558 1.00 93.06 260 SER A C 1
ATOM 1910 O O . SER A 1 260 ? -15.579 19.743 0.138 1.00 93.06 260 SER A O 1
ATOM 1912 N N . LEU A 1 261 ? -15.028 18.953 -1.891 1.00 93.06 261 LEU A N 1
ATOM 1913 C CA . LEU A 1 261 ? -15.651 20.059 -2.617 1.00 93.06 261 LEU A CA 1
ATOM 1914 C C . LEU A 1 261 ? -17.178 20.045 -2.464 1.00 93.06 261 LEU A C 1
ATOM 1916 O O . LEU A 1 261 ? -17.772 21.094 -2.226 1.00 93.06 261 LEU A O 1
ATOM 1920 N N . ASP A 1 262 ? -17.796 18.866 -2.536 1.00 94.81 262 ASP A N 1
ATOM 1921 C CA . ASP A 1 262 ? -19.239 18.701 -2.371 1.00 94.81 262 ASP A CA 1
ATOM 1922 C C . ASP A 1 262 ? -19.701 19.146 -0.969 1.00 94.81 262 ASP A C 1
ATOM 1924 O O . ASP A 1 262 ? -20.740 19.794 -0.858 1.00 94.81 262 ASP A O 1
ATOM 1928 N N . GLU A 1 263 ? -18.931 18.871 0.096 1.00 95.12 263 GLU A N 1
ATOM 1929 C CA . GLU A 1 263 ? -19.235 19.388 1.444 1.00 95.12 263 GLU A CA 1
ATOM 1930 C C . GLU A 1 263 ? -19.081 20.909 1.544 1.00 95.12 263 GLU A C 1
ATOM 1932 O O . GLU A 1 263 ? -19.909 21.572 2.167 1.00 95.12 263 GLU A O 1
ATOM 1937 N N . ALA A 1 264 ? -18.058 21.490 0.909 1.00 93.94 264 ALA A N 1
ATOM 1938 C CA . ALA A 1 264 ? -17.905 22.943 0.865 1.00 93.94 264 ALA A CA 1
ATOM 1939 C C . ALA A 1 264 ? -19.087 23.631 0.168 1.00 93.94 264 ALA A C 1
ATOM 1941 O O . ALA A 1 264 ? -19.513 24.695 0.609 1.00 93.94 264 ALA A O 1
ATOM 1942 N N . CYS A 1 265 ? -19.634 23.023 -0.889 1.00 94.50 265 CYS A N 1
ATOM 1943 C CA . CYS A 1 265 ? -20.790 23.544 -1.621 1.00 94.50 265 CYS A CA 1
ATOM 1944 C C . CYS A 1 265 ? -22.112 23.491 -0.836 1.00 94.50 265 CYS A C 1
ATOM 1946 O O . CYS A 1 265 ? -23.093 24.076 -1.292 1.00 94.50 265 CYS A O 1
ATOM 1948 N N . ARG A 1 266 ? -22.172 22.783 0.300 1.00 94.38 266 ARG A N 1
ATOM 1949 C CA . ARG A 1 266 ? -23.377 22.702 1.146 1.00 94.38 266 ARG A CA 1
ATOM 1950 C C . ARG A 1 266 ? -23.476 23.807 2.195 1.00 94.38 266 ARG A C 1
ATOM 1952 O O . ARG A 1 266 ? -24.520 23.906 2.838 1.00 94.38 266 ARG A O 1
ATOM 1959 N N . ILE A 1 267 ? -22.408 24.582 2.384 1.00 93.00 267 ILE A N 1
ATOM 1960 C CA . ILE A 1 267 ? -22.386 25.775 3.244 1.00 93.00 267 ILE A CA 1
ATOM 1961 C C . ILE A 1 267 ? -23.083 26.932 2.530 1.00 93.00 267 ILE A C 1
ATOM 1963 O O . ILE A 1 267 ? -23.926 27.585 3.184 1.00 93.00 267 ILE A O 1
#

Foldseek 3Di:
DVVVLLVVLLVQLCLLQQLLRLDALVQDDDQFQAAEEEEEEEQCQQRNQVSCQVHPDPPGHYEYEYEHAPPRHDDDDHYHYFHADPPAADPSLQVRLVVLLVVQLPAAQRYEYEYEFEASLLRSNAYFDPQDDSVLLRLQLVLCVVLVPDLVLNLLLSQLGGCQAQQNSLLSHNYQYEYEYEYPDPPPDCCSGSNNRRDHDQHFLVSNVVSCVVSVNDGDPSSVVSSVCRVVVVDDIRHHVPRVSSVSHDYDYSYYSVSSNVSSVVD

Solvent-accessible surface area (backbone atoms only — not comparable to full-atom values): 13720 Å² total; per-residue (Å²): 118,67,66,62,53,53,52,51,19,50,50,38,21,48,43,42,59,33,39,76,66,50,60,51,73,89,76,52,78,78,87,48,86,48,42,36,41,37,37,30,16,5,71,49,14,35,50,40,49,48,32,47,62,73,65,48,63,89,88,53,58,60,39,41,47,25,26,19,37,70,97,53,69,52,94,56,92,61,43,44,62,44,54,20,36,69,84,57,61,40,69,56,9,30,56,50,31,51,51,52,53,54,58,40,55,68,41,41,72,48,24,29,38,39,37,34,40,15,43,65,8,49,22,24,49,35,35,53,22,94,86,51,47,69,65,50,55,49,53,47,49,52,43,40,58,75,60,65,57,54,69,68,56,54,39,46,38,46,28,76,50,29,53,34,24,16,18,34,46,43,61,47,33,58,21,43,33,43,34,42,31,39,42,78,52,92,86,64,52,60,44,65,51,32,29,5,30,63,28,49,25,86,66,50,44,59,54,26,51,51,45,34,58,76,56,71,45,84,59,51,69,57,56,49,51,51,41,52,36,30,63,70,62,78,36,83,76,58,44,38,77,86,41,73,78,47,71,56,45,47,80,42,80,65,25,40,68,63,57,15,50,56,46,22,74,71,104

pLDDT: mean 95.32, std 4.3, range [66.5, 98.81]